Protein AF-A0A838RVJ0-F1 (afdb_monomer)

Nearest PDB structures (foldseek):
  3oky-assembly1_A-2  TM=6.082E-01  e=1.001E-02  Mus musculus
  5l5g-assembly2_B  TM=5.667E-01  e=6.929E-02  Mus musculus
  7pc6-assembly6_F  TM=4.154E-01  e=2.412E-02  Alvinella pompejana
  2r2c-assembly1_B  TM=4.403E-01  e=5.481E-02  Porphyromonas gingivalis W83
  7dan-assembly2_A  TM=3.345E-01  e=1.265E-02  Homo sapiens

Sequence (218 aa):
MEELRLNSNMLCGSLPASLADLSALTIIDLSYDQLTLTDDESLAVIEALQNQGATVNIDGQQPMINLTLQLKRCNPDAYENLNDAAIDDPLVPVADEAVLGAQPTVDHGLVADGVTPLLVEISSPSDSGNYEITFDALQGGSIVEGLLSHVNVLQNGSFQAGTTLTFPASGPAYVYISALKPEDVTFDSTEITVMMHVTNTSNSEVGCGVEFRIRLCR

Solvent-accessible surface area (backbone atoms only — not comparable to full-atom values): 11891 Å² total; per-residue (Å²): 106,50,70,49,81,60,48,68,44,84,50,59,52,65,51,59,68,73,64,44,70,51,82,59,36,44,36,39,32,48,22,33,15,41,58,43,67,82,47,74,58,20,42,52,29,52,51,47,35,44,75,69,63,23,46,77,42,59,56,69,51,48,73,59,44,73,40,53,64,42,39,28,49,77,55,78,93,37,38,73,67,84,47,92,89,50,76,72,48,59,49,42,70,46,62,51,64,70,59,58,69,70,36,54,75,56,84,59,65,38,46,26,65,25,25,52,44,34,38,36,42,33,44,59,51,96,68,88,65,49,30,36,58,46,65,58,84,60,40,40,38,52,50,67,91,41,71,70,78,35,26,26,26,54,52,98,76,35,72,40,82,40,47,68,44,62,63,53,99,71,57,58,34,46,36,34,37,51,32,38,42,54,90,44,49,49,64,78,55,84,41,28,46,39,45,37,36,43,26,34,71,86,78,69,32,52,19,54,58,43,73,35,33,38,31,70,73,128

Foldseek 3Di:
DAEAAPDQDQDEEADDLVLLVPLNYAEYHHANYQYDCPDPSNVVSVVSCVVSNHDYHHHHHDDAFAKDKFKFFADPVQFPPDDPVCQLAATDGALDPVNLVPTDTDQAAAAQSSHGKIKMWMWDTPDFAKKFKDKDDKDFWAFAVGQLQQKWWRDPSDTDRGGIDGADPDGTTMMMRIHHHPVRIDGNDFKIKMWMWMAGPPPRRIHHIGIHIYGYDD

Mean predicted aligned error: 8.38 Å

pLDDT: mean 89.02, std 8.08, range [59.38, 97.94]

Secondary structure (DSSP, 8-state):
--EEE--SS--EEPPPGGGGG-TT-SEEE-TTSEE--SSHHHHHHHHHHHHTT-EEE-TTPPPPB---EEEE---GGGBS---TT-TTSPP-B-S-HHHHHTSPB-SSEEEESSS--EEEEEPPPSS-SEEEEEEPPPBSEEETT-GGGGEEEEETTEEEESSEEE--SSS-EEEEEPPPPGGGEEESSS-EEEEEEEEETTT-PEEEEEEEEEEE--

Radius of gyration: 19.63 Å; Cα contacts (8 Å, |Δi|>4): 499; chains: 1; bounding box: 48×36×55 Å

Structure (mmCIF, N/CA/C/O backbone):
data_AF-A0A838RVJ0-F1
#
_entry.id   AF-A0A838RVJ0-F1
#
loop_
_atom_site.group_PDB
_atom_site.id
_atom_site.type_symbol
_atom_site.label_atom_id
_atom_site.label_alt_id
_atom_site.label_comp_id
_atom_site.label_asym_id
_atom_site.label_entity_id
_atom_site.label_seq_id
_atom_site.pdbx_PDB_ins_code
_atom_site.Cartn_x
_atom_site.Cartn_y
_atom_site.Cartn_z
_atom_site.occupancy
_atom_site.B_iso_or_equiv
_atom_site.auth_seq_id
_atom_site.auth_comp_id
_atom_site.auth_asym_id
_atom_site.auth_atom_id
_atom_site.pdbx_PDB_model_num
ATOM 1 N N . MET A 1 1 ? -24.409 -10.977 20.466 1.00 59.38 1 MET A N 1
ATOM 2 C CA . MET A 1 1 ? -23.076 -10.843 21.080 1.00 59.38 1 MET A CA 1
ATOM 3 C C . MET A 1 1 ? -23.140 -9.584 21.911 1.00 59.38 1 MET A C 1
ATOM 5 O O . MET A 1 1 ? -23.473 -8.560 21.338 1.00 59.38 1 MET A O 1
ATOM 9 N N . GLU A 1 2 ? -22.971 -9.688 23.226 1.00 86.62 2 GLU A N 1
ATOM 10 C CA . GLU A 1 2 ? -23.163 -8.547 24.140 1.00 86.62 2 GLU A CA 1
ATOM 11 C C . GLU A 1 2 ? -21.866 -7.745 24.318 1.00 86.62 2 GLU A C 1
ATOM 13 O O . GLU A 1 2 ? -21.906 -6.524 24.395 1.00 86.62 2 GLU A O 1
ATOM 18 N N . GLU A 1 3 ? -20.709 -8.410 24.269 1.00 92.12 3 GLU A N 1
ATOM 19 C CA . GLU A 1 3 ? -19.400 -7.766 24.395 1.00 92.12 3 GLU A CA 1
ATOM 20 C C . GLU A 1 3 ? -18.474 -8.155 23.234 1.00 92.12 3 GLU A C 1
ATOM 22 O O . GLU A 1 3 ? -18.383 -9.334 22.879 1.00 92.12 3 GLU A O 1
ATOM 27 N N . LEU A 1 4 ? -17.760 -7.173 22.677 1.00 92.62 4 LEU A N 1
ATOM 28 C CA . LEU A 1 4 ? -16.673 -7.359 21.715 1.00 92.62 4 LEU A CA 1
ATOM 29 C C . LEU A 1 4 ? -15.415 -6.678 22.248 1.00 92.62 4 LEU A C 1
ATOM 31 O O . LEU A 1 4 ? -15.384 -5.460 22.380 1.00 92.62 4 LEU A O 1
ATOM 35 N N . ARG A 1 5 ? -14.376 -7.454 22.551 1.00 93.31 5 ARG A N 1
ATOM 36 C CA . ARG A 1 5 ? -13.098 -6.923 23.039 1.00 93.31 5 ARG A CA 1
ATOM 37 C C . ARG A 1 5 ? -12.003 -7.265 22.047 1.00 93.31 5 ARG A C 1
ATOM 39 O O . ARG A 1 5 ? -11.662 -8.436 21.893 1.00 93.31 5 ARG A O 1
ATOM 46 N N . LEU A 1 6 ? -11.507 -6.241 21.371 1.00 91.31 6 LEU A N 1
ATOM 47 C CA . LEU A 1 6 ? -10.402 -6.298 20.420 1.00 91.31 6 LEU A CA 1
ATOM 48 C C . LEU A 1 6 ? -9.244 -5.392 20.849 1.00 91.31 6 LEU A C 1
ATOM 50 O O . LEU A 1 6 ? -8.317 -5.196 20.079 1.00 91.31 6 LEU A O 1
ATOM 54 N N . ASN A 1 7 ? -9.278 -4.888 22.079 1.00 92.50 7 ASN A N 1
ATOM 55 C CA . ASN A 1 7 ? -8.263 -4.003 22.613 1.00 92.50 7 ASN A CA 1
ATOM 56 C C . ASN A 1 7 ? -6.854 -4.619 22.608 1.00 92.50 7 ASN A C 1
ATOM 58 O O . ASN A 1 7 ? -6.686 -5.832 22.770 1.00 92.50 7 ASN A O 1
ATOM 62 N N . SER A 1 8 ? -5.844 -3.750 22.546 1.00 88.19 8 SER A N 1
ATOM 63 C CA . SER A 1 8 ? -4.419 -4.105 22.569 1.00 88.19 8 SER A CA 1
ATOM 64 C C . SER A 1 8 ? -3.985 -4.989 21.398 1.00 88.19 8 SER A C 1
ATOM 66 O O . SER A 1 8 ? -3.162 -5.892 21.573 1.00 88.19 8 SER A O 1
ATOM 68 N N . ASN A 1 9 ? -4.536 -4.734 20.215 1.00 80.56 9 ASN A N 1
ATOM 69 C CA . ASN A 1 9 ? -4.056 -5.300 18.966 1.00 80.56 9 ASN A CA 1
ATOM 70 C C . ASN A 1 9 ? -3.370 -4.208 18.127 1.00 80.56 9 ASN A C 1
ATOM 72 O O . ASN A 1 9 ? -3.045 -3.120 18.595 1.00 80.56 9 ASN A O 1
ATOM 76 N N . MET A 1 10 ? -3.054 -4.545 16.881 1.00 72.81 10 MET A N 1
ATOM 77 C CA . MET A 1 10 ? -2.522 -3.609 15.887 1.00 72.81 10 MET A CA 1
ATOM 78 C C . MET A 1 10 ? -3.595 -3.337 14.829 1.00 72.81 10 MET A C 1
ATOM 80 O O . MET A 1 10 ? -3.309 -3.329 13.634 1.00 72.81 10 MET A O 1
ATOM 84 N N . LEU A 1 11 ? -4.864 -3.228 15.252 1.00 80.19 11 LEU A N 1
ATOM 85 C CA . LEU A 1 11 ? -5.951 -2.937 14.322 1.00 80.19 11 LEU A CA 1
ATOM 86 C C . LEU A 1 11 ? -5.795 -1.509 13.807 1.00 80.19 11 LEU A C 1
ATOM 88 O O . LEU A 1 11 ? -5.665 -0.582 14.601 1.00 80.19 11 LEU A O 1
ATOM 92 N N . CYS A 1 12 ? -5.826 -1.337 12.490 1.00 78.38 12 CYS A N 1
ATOM 93 C CA . CYS A 1 12 ? -5.694 -0.042 11.838 1.00 78.38 12 CYS A CA 1
ATOM 94 C C . CYS A 1 12 ? -6.779 0.176 10.780 1.00 78.38 12 CYS A C 1
ATOM 96 O O . CYS A 1 12 ? -7.537 -0.736 10.443 1.00 78.38 12 CYS A O 1
ATOM 98 N N . GLY A 1 13 ? -6.854 1.406 10.274 1.00 74.94 13 GLY A N 1
ATOM 99 C CA . GLY A 1 13 ? -7.894 1.836 9.340 1.00 74.94 13 GLY A CA 1
ATOM 100 C C . GLY A 1 13 ? -9.183 2.275 10.037 1.00 74.94 13 GLY A C 1
ATOM 101 O O . GLY A 1 13 ? -9.213 2.473 11.254 1.00 74.94 13 GLY A O 1
ATOM 102 N N . SER A 1 14 ? -10.230 2.474 9.241 1.00 85.12 14 SER A N 1
ATOM 103 C CA . SER A 1 14 ? -11.526 2.992 9.688 1.00 85.12 14 SER A CA 1
ATOM 104 C C . SER A 1 14 ? -12.444 1.888 10.220 1.00 85.12 14 SER A C 1
ATOM 106 O O . SER A 1 14 ? -12.292 0.706 9.896 1.00 85.12 14 SER A O 1
ATOM 108 N N . LEU A 1 15 ? -13.428 2.259 11.040 1.00 90.06 15 LEU A N 1
ATOM 109 C CA . LEU A 1 15 ? -14.424 1.314 11.541 1.00 90.06 15 LEU A CA 1
ATOM 110 C C . LEU A 1 15 ? -15.421 0.949 10.431 1.00 90.06 15 LEU A C 1
ATOM 112 O O . LEU A 1 15 ? -16.052 1.836 9.857 1.00 90.06 15 LEU A O 1
ATOM 116 N N . PRO A 1 16 ? -15.647 -0.347 10.152 1.00 89.25 16 PRO A N 1
ATOM 117 C CA . PRO A 1 16 ? -16.567 -0.752 9.100 1.00 89.25 16 PRO A CA 1
ATOM 118 C C . PRO A 1 16 ? -18.017 -0.442 9.485 1.00 89.25 16 PRO A C 1
ATOM 120 O O . PRO A 1 16 ? -18.450 -0.740 10.600 1.00 89.25 16 PRO A O 1
ATOM 123 N N . ALA A 1 17 ? -18.809 0.054 8.528 1.00 89.62 17 ALA A N 1
ATOM 124 C CA . ALA A 1 17 ? -20.220 0.396 8.739 1.00 89.62 17 ALA A CA 1
ATOM 125 C C . ALA A 1 17 ? -21.056 -0.762 9.321 1.00 89.62 17 ALA A C 1
ATOM 127 O O . ALA A 1 17 ? -21.945 -0.539 10.137 1.00 89.62 17 ALA A O 1
ATOM 128 N N . SER A 1 18 ? -20.724 -2.011 8.975 1.00 89.88 18 SER A N 1
ATOM 129 C CA . SER A 1 18 ? -21.392 -3.210 9.499 1.00 89.88 18 SER A CA 1
ATOM 130 C C . SER A 1 18 ? -21.264 -3.383 11.015 1.00 89.88 18 SER A C 1
ATOM 132 O O . SER A 1 18 ? -22.033 -4.126 11.620 1.00 89.88 18 SER A O 1
ATOM 134 N N . LEU A 1 19 ? -20.289 -2.729 11.652 1.00 90.38 19 LEU A N 1
ATOM 135 C CA . LEU A 1 19 ? -20.150 -2.745 13.106 1.00 90.38 19 LEU A CA 1
ATOM 136 C C . LEU A 1 19 ? -21.338 -2.043 13.782 1.00 90.38 19 LEU A C 1
ATOM 138 O O . LEU A 1 19 ? -21.764 -2.470 14.853 1.00 90.38 19 LEU A O 1
ATOM 142 N N . ALA A 1 20 ? -21.924 -1.036 13.123 1.00 89.44 20 ALA A N 1
ATOM 143 C CA . ALA A 1 20 ? -23.114 -0.332 13.596 1.00 89.44 20 ALA A CA 1
ATOM 144 C C . ALA A 1 20 ? -24.398 -1.185 13.538 1.00 89.44 20 ALA A C 1
ATOM 146 O O . ALA A 1 20 ? -25.367 -0.867 14.230 1.00 89.44 20 ALA A O 1
ATOM 147 N N . ASP A 1 21 ? -24.412 -2.283 12.771 1.00 90.94 21 ASP A N 1
ATOM 148 C CA . ASP A 1 21 ? -25.567 -3.190 12.658 1.00 90.94 21 ASP A CA 1
ATOM 149 C C . ASP A 1 21 ? -25.709 -4.136 13.870 1.00 90.94 21 ASP A C 1
ATOM 151 O O . ASP A 1 21 ? -26.713 -4.844 14.022 1.00 90.94 21 ASP A O 1
ATOM 155 N N . LEU A 1 22 ? -24.717 -4.163 14.768 1.00 89.12 22 LEU A N 1
ATOM 156 C CA . LEU A 1 22 ? -24.687 -5.042 15.937 1.00 89.12 22 LEU A CA 1
ATOM 157 C C . LEU A 1 22 ? -25.551 -4.508 17.095 1.00 89.12 22 LEU A C 1
ATOM 159 O O . LEU A 1 22 ? -25.067 -4.239 18.185 1.00 89.12 22 LEU A O 1
ATOM 163 N N . SER A 1 23 ? -26.868 -4.466 16.898 1.00 85.81 23 SER A N 1
ATOM 164 C CA . SER A 1 23 ? -27.861 -3.965 17.876 1.00 85.81 23 SER A CA 1
ATOM 165 C C . SER A 1 23 ? -27.897 -4.643 19.254 1.00 85.81 23 SER A C 1
ATOM 167 O O . SER A 1 23 ? -28.523 -4.129 20.178 1.00 85.81 23 SER A O 1
ATOM 169 N N . ALA A 1 24 ? -27.261 -5.806 19.407 1.00 90.19 24 ALA A N 1
ATOM 170 C CA . ALA A 1 24 ? -27.176 -6.513 20.685 1.00 90.19 24 ALA A CA 1
ATOM 171 C C . ALA A 1 24 ? -25.925 -6.146 21.504 1.00 90.19 24 ALA A C 1
ATOM 173 O O . ALA A 1 24 ? -25.754 -6.682 22.599 1.00 90.19 24 ALA A O 1
ATOM 174 N N . LEU A 1 25 ? -25.035 -5.306 20.965 1.00 91.56 25 LEU A N 1
ATOM 175 C CA . LEU A 1 25 ? -23.778 -4.959 21.612 1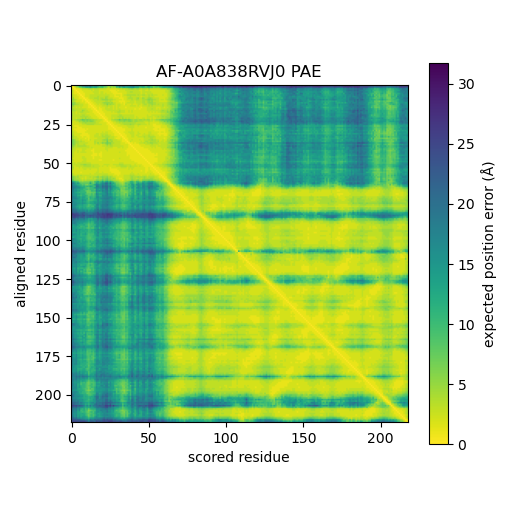.00 91.56 25 LEU A CA 1
ATOM 176 C C . LEU A 1 25 ? -24.008 -3.941 22.731 1.00 91.56 25 LEU A C 1
ATOM 178 O O . LEU A 1 25 ? -24.644 -2.911 22.533 1.00 91.56 25 LEU A O 1
ATOM 182 N N . THR A 1 26 ? -23.452 -4.218 23.904 1.00 93.75 26 THR A N 1
ATOM 183 C CA . THR A 1 26 ? -23.491 -3.320 25.063 1.00 93.75 26 THR A CA 1
ATOM 184 C C . THR A 1 26 ? -22.110 -2.767 25.390 1.00 93.75 26 THR A C 1
ATOM 186 O O . THR A 1 26 ? -22.006 -1.660 25.918 1.00 93.75 26 THR A O 1
ATOM 189 N N . ILE A 1 27 ? -21.046 -3.500 25.047 1.00 94.50 27 ILE A N 1
ATOM 190 C CA . ILE A 1 27 ? -19.657 -3.075 25.232 1.00 94.50 27 ILE A CA 1
ATOM 191 C C . ILE A 1 27 ? -18.852 -3.409 23.981 1.00 94.50 27 ILE A C 1
ATOM 193 O O . ILE A 1 27 ? -18.824 -4.558 23.533 1.00 94.50 27 ILE A O 1
ATOM 197 N N . ILE A 1 28 ? -18.141 -2.409 23.471 1.00 95.00 28 ILE A N 1
ATOM 198 C CA . ILE A 1 28 ? -17.056 -2.597 22.520 1.00 95.00 28 ILE A CA 1
ATOM 199 C C . ILE A 1 28 ? -15.777 -1.983 23.077 1.00 95.00 28 ILE A C 1
ATOM 201 O O . ILE A 1 28 ? -15.759 -0.823 23.487 1.00 95.00 28 ILE A O 1
ATOM 205 N N . ASP A 1 29 ? -14.715 -2.778 23.105 1.00 95.12 29 ASP A N 1
ATOM 206 C CA . ASP A 1 29 ? -13.394 -2.330 23.522 1.00 95.12 29 ASP A CA 1
ATOM 207 C C . ASP A 1 29 ? -12.405 -2.450 22.368 1.00 95.12 29 ASP A C 1
ATOM 209 O O . ASP A 1 29 ? -12.071 -3.560 21.954 1.00 95.12 29 ASP A O 1
ATOM 213 N N . LEU A 1 30 ? -11.986 -1.295 21.855 1.00 94.00 30 LEU A N 1
ATOM 214 C CA . LEU A 1 30 ? -11.003 -1.091 20.788 1.00 94.00 30 LEU A CA 1
ATOM 215 C C . LEU A 1 30 ? -9.826 -0.248 21.307 1.00 94.00 30 LEU A C 1
ATOM 217 O O . LEU A 1 30 ? -9.167 0.466 20.552 1.00 94.00 30 LEU A O 1
ATOM 221 N N . SER A 1 31 ? -9.632 -0.208 22.630 1.00 93.12 31 SER A N 1
ATOM 222 C CA . SER A 1 31 ? -8.559 0.572 23.243 1.00 93.12 31 SER A CA 1
ATOM 223 C C . SER A 1 31 ? -7.186 0.001 22.886 1.00 93.12 31 SER A C 1
ATOM 225 O O . SER A 1 31 ? -7.033 -1.202 22.693 1.00 93.12 31 SER A O 1
ATOM 227 N N . TYR A 1 32 ? -6.155 0.844 22.852 1.00 88.44 32 TYR A N 1
ATOM 228 C CA . TYR A 1 32 ? -4.786 0.418 22.527 1.00 88.44 32 TYR A CA 1
ATOM 229 C C . TYR A 1 32 ? -4.622 -0.247 21.149 1.00 88.44 32 TYR A C 1
ATOM 231 O O . TYR A 1 32 ? -3.794 -1.143 21.009 1.00 88.44 32 TYR A O 1
ATOM 239 N N . ASP A 1 33 ? -5.388 0.205 20.158 1.00 86.50 33 ASP A N 1
ATOM 240 C CA . ASP A 1 33 ? -5.214 -0.129 18.740 1.00 86.50 33 ASP A CA 1
ATOM 241 C C . ASP A 1 33 ? -4.579 1.057 17.974 1.00 86.50 33 ASP A C 1
ATOM 243 O O . ASP A 1 33 ? -4.022 1.976 18.580 1.00 86.50 33 ASP A O 1
ATOM 247 N N . GLN A 1 34 ? -4.612 1.026 16.642 1.00 81.88 34 GLN A N 1
ATOM 248 C CA . GLN A 1 34 ? -4.087 2.035 15.710 1.00 81.88 34 GLN A CA 1
ATOM 249 C C . GLN A 1 34 ? -5.195 2.491 14.741 1.00 81.88 34 GLN A C 1
ATOM 251 O O . GLN A 1 34 ? -4.971 2.659 13.541 1.00 81.88 34 GLN A O 1
ATOM 256 N N . LEU A 1 35 ? -6.431 2.610 15.233 1.00 84.56 35 LEU A N 1
ATOM 257 C CA . LEU A 1 35 ? -7.594 2.893 14.395 1.00 84.56 35 LEU A CA 1
ATOM 258 C C . LEU A 1 35 ? -7.626 4.362 13.965 1.00 84.56 35 LEU A C 1
ATOM 260 O O . LEU A 1 35 ? -7.371 5.278 14.750 1.00 84.56 35 LEU A O 1
ATOM 264 N N . THR A 1 36 ? -8.024 4.599 12.717 1.00 81.69 36 THR A N 1
ATOM 265 C CA . THR A 1 36 ? -8.345 5.942 12.230 1.00 81.69 36 THR A CA 1
ATOM 266 C C . THR A 1 36 ? -9.727 6.301 12.753 1.00 81.69 36 THR A C 1
ATOM 268 O O . THR A 1 36 ? -10.7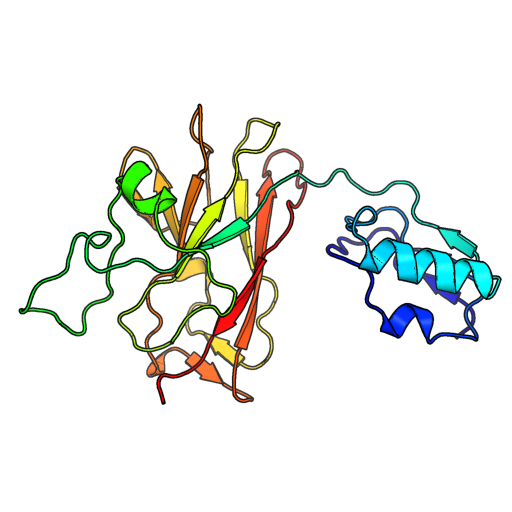26 5.802 12.264 1.00 81.69 36 THR A O 1
ATOM 271 N N . LEU A 1 37 ? -9.800 7.120 13.803 1.00 84.00 37 LEU A N 1
ATOM 272 C CA . LEU A 1 37 ? -11.073 7.501 14.441 1.00 84.00 37 LEU A CA 1
ATOM 273 C C . LEU A 1 37 ? -11.488 8.945 14.134 1.00 84.00 37 LEU A C 1
ATOM 275 O O . LEU A 1 37 ? -12.397 9.485 14.762 1.00 84.00 37 LEU A O 1
ATOM 279 N N . THR A 1 38 ? -10.793 9.589 13.196 1.00 81.12 38 THR A N 1
ATOM 280 C CA . THR A 1 38 ? -11.032 10.980 12.788 1.00 81.12 38 THR A CA 1
ATOM 281 C C . THR A 1 38 ? -11.712 11.106 11.430 1.00 81.12 38 THR A C 1
ATOM 283 O O . THR A 1 38 ? -12.059 12.219 11.046 1.00 81.12 38 THR A O 1
ATOM 286 N N . ASP A 1 39 ? -11.849 10.009 10.682 1.00 81.19 39 ASP A N 1
ATOM 287 C CA . ASP A 1 39 ? -12.578 9.993 9.415 1.00 81.19 39 ASP A CA 1
ATOM 288 C C . ASP A 1 39 ? -14.102 9.930 9.631 1.00 81.19 39 ASP A C 1
ATOM 290 O O . ASP A 1 39 ? -14.584 9.499 10.684 1.00 81.19 39 ASP A O 1
ATOM 294 N N . ASP A 1 40 ? -14.862 10.364 8.622 1.00 87.12 40 ASP A N 1
ATOM 295 C CA . ASP A 1 40 ? -16.325 10.463 8.694 1.00 87.12 40 ASP A CA 1
ATOM 296 C C . ASP A 1 40 ? -17.013 9.095 8.886 1.00 87.12 40 ASP A C 1
ATOM 298 O O . ASP A 1 40 ? -18.065 9.027 9.529 1.00 87.12 40 ASP A O 1
ATOM 302 N N . GLU A 1 41 ? -16.440 8.002 8.364 1.00 87.50 41 GLU A N 1
ATOM 303 C CA . GLU A 1 41 ? -17.026 6.658 8.464 1.00 87.50 41 GLU A CA 1
ATOM 304 C C . GLU A 1 41 ? -16.944 6.142 9.904 1.00 87.50 41 GLU A C 1
ATOM 306 O O . GLU A 1 41 ? -17.953 5.732 10.488 1.00 87.50 41 GLU A O 1
ATOM 311 N N . SER A 1 42 ? -15.764 6.241 10.515 1.00 91.56 42 SER A N 1
ATOM 312 C CA . SER A 1 42 ? -15.528 5.826 11.897 1.00 91.56 42 SER A CA 1
ATOM 313 C C . SER A 1 42 ? -16.354 6.632 12.894 1.00 91.56 42 SER A C 1
ATOM 315 O O . SER A 1 42 ? -16.928 6.064 13.828 1.00 91.56 42 SER A O 1
ATOM 317 N N . LEU A 1 43 ? -16.465 7.947 12.679 1.00 93.88 43 LEU A N 1
ATOM 318 C CA . LEU A 1 43 ? -17.291 8.819 13.513 1.00 93.88 43 LEU A CA 1
ATOM 319 C C . LEU A 1 43 ? -18.771 8.417 13.458 1.00 93.88 43 LEU A C 1
ATOM 321 O O . LEU A 1 43 ? -19.410 8.312 14.508 1.00 93.88 43 LEU A O 1
ATOM 325 N N . ALA A 1 44 ? -19.296 8.119 12.265 1.00 95.06 44 ALA A N 1
ATOM 326 C CA . ALA A 1 44 ? -20.678 7.676 12.095 1.00 95.06 44 ALA A CA 1
ATOM 327 C C . ALA A 1 44 ? -20.957 6.338 12.805 1.00 95.06 44 ALA A C 1
ATOM 329 O O . ALA A 1 44 ? -22.012 6.168 13.422 1.00 95.06 44 ALA A O 1
ATOM 330 N N . VAL A 1 45 ? -20.012 5.392 12.762 1.00 95.94 45 VAL A N 1
ATOM 331 C CA . VAL A 1 45 ? -20.141 4.096 13.449 1.00 95.94 45 VAL A CA 1
ATOM 332 C C . VAL A 1 45 ? -20.141 4.261 14.969 1.00 95.94 45 VAL A C 1
ATOM 334 O O . VAL A 1 45 ? -20.991 3.676 15.646 1.00 95.94 45 VAL A O 1
ATOM 337 N N . ILE A 1 46 ? -19.228 5.070 15.518 1.00 94.69 46 ILE A N 1
ATOM 338 C CA . ILE A 1 46 ? -19.164 5.340 16.964 1.00 94.69 46 ILE A CA 1
ATOM 339 C C . ILE A 1 46 ? -20.467 5.982 17.440 1.00 94.69 46 ILE A C 1
ATOM 341 O O . ILE A 1 46 ? -21.044 5.531 18.432 1.00 94.69 46 ILE A O 1
ATOM 345 N N . GLU A 1 47 ? -20.955 6.994 16.720 1.00 95.31 47 GLU A N 1
ATOM 346 C CA . GLU A 1 47 ? -22.210 7.672 17.048 1.00 95.31 47 GLU A CA 1
ATOM 347 C C . GLU A 1 47 ? -23.397 6.696 17.015 1.00 95.31 47 GLU A C 1
ATOM 349 O O . GLU A 1 47 ? -24.219 6.676 17.934 1.00 95.31 47 GLU A O 1
ATOM 354 N N . ALA A 1 48 ? -23.476 5.836 15.996 1.00 95.44 48 ALA A N 1
ATOM 355 C CA . ALA A 1 48 ? -24.533 4.835 15.884 1.00 95.44 48 ALA A CA 1
ATOM 356 C C . ALA A 1 48 ? -24.529 3.841 17.059 1.00 95.44 48 ALA A C 1
ATOM 358 O O . ALA A 1 48 ? -25.592 3.557 17.613 1.00 95.44 48 ALA A O 1
ATOM 359 N N . LEU A 1 49 ? -23.358 3.346 17.469 1.00 94.12 49 LEU A N 1
ATOM 360 C CA . LEU A 1 49 ? -23.216 2.423 18.602 1.00 94.12 49 LEU A CA 1
ATOM 361 C C . LEU A 1 49 ? -23.579 3.090 19.935 1.00 94.12 49 LEU A C 1
ATOM 363 O O . LEU A 1 49 ? -24.316 2.519 20.741 1.00 94.12 49 LEU A O 1
ATOM 367 N N . GLN A 1 50 ? -23.124 4.325 20.151 1.00 94.38 50 GLN A N 1
ATOM 368 C CA . GLN A 1 50 ? -23.461 5.100 21.347 1.00 94.38 50 GLN A CA 1
ATOM 369 C C . GLN A 1 50 ? -24.967 5.388 21.432 1.00 94.38 50 GLN A C 1
ATOM 371 O O . GLN A 1 50 ? -25.564 5.238 22.499 1.00 94.38 50 GLN A O 1
ATOM 376 N N . ASN A 1 51 ? -25.610 5.717 20.306 1.00 94.00 51 ASN A N 1
ATOM 377 C CA . ASN A 1 51 ? -27.061 5.924 20.228 1.00 94.00 51 ASN A CA 1
ATOM 378 C C . ASN A 1 51 ? -27.869 4.653 20.542 1.00 94.00 51 ASN A C 1
ATOM 380 O O . ASN A 1 51 ? -29.002 4.744 21.015 1.00 94.00 51 ASN A O 1
ATOM 384 N N . GLN A 1 52 ? -27.292 3.470 20.316 1.00 92.62 52 GLN A N 1
ATOM 385 C CA . GLN A 1 52 ? -27.881 2.179 20.687 1.00 92.62 52 GLN A CA 1
ATOM 386 C C . GLN A 1 52 ? -27.652 1.814 22.166 1.00 92.62 52 GLN A C 1
ATOM 388 O O . GLN A 1 52 ? -28.206 0.828 22.649 1.00 92.62 52 GLN A O 1
ATOM 393 N N . GLY A 1 53 ? -26.887 2.621 22.910 1.00 92.31 53 GLY A N 1
ATOM 394 C CA . GLY A 1 53 ? -26.579 2.400 24.324 1.00 92.31 53 GLY A CA 1
ATOM 395 C C . GLY A 1 53 ? -25.328 1.556 24.574 1.00 92.31 53 GLY A C 1
ATOM 396 O O . GLY A 1 53 ? -25.102 1.147 25.714 1.00 92.31 53 GLY A O 1
ATOM 397 N N . ALA A 1 54 ? -24.514 1.300 23.545 1.00 93.94 54 ALA A N 1
ATOM 398 C CA . ALA A 1 54 ? -23.238 0.621 23.708 1.00 93.94 54 ALA A CA 1
ATOM 399 C C . ALA A 1 54 ? -22.187 1.560 24.320 1.00 93.94 54 ALA A C 1
ATOM 401 O O . ALA A 1 54 ? -22.086 2.738 23.974 1.00 93.94 54 ALA A O 1
ATOM 402 N N . THR A 1 55 ? -21.361 1.020 25.213 1.00 95.19 55 THR A N 1
ATOM 403 C CA . THR A 1 55 ? -20.146 1.690 25.688 1.00 95.19 55 THR A CA 1
ATOM 404 C C . THR A 1 55 ? -19.015 1.405 24.706 1.00 95.19 55 THR A C 1
ATOM 406 O O . THR A 1 55 ? -18.696 0.240 24.472 1.00 95.19 55 THR A O 1
ATOM 409 N N . VAL A 1 56 ? -18.423 2.459 24.137 1.00 94.81 56 VAL A N 1
ATOM 410 C CA . VAL A 1 56 ? -17.331 2.377 23.157 1.00 94.81 56 VAL A CA 1
ATOM 411 C C . VAL A 1 56 ? -16.029 2.838 23.814 1.00 94.81 56 VAL A C 1
ATOM 413 O O . VAL A 1 56 ? -15.858 4.031 24.060 1.00 94.81 56 VAL A O 1
ATOM 416 N N . ASN A 1 57 ? -15.116 1.906 24.097 1.00 95.00 57 ASN A N 1
ATOM 417 C CA . ASN A 1 57 ? -13.784 2.221 24.615 1.00 95.00 57 ASN A CA 1
ATOM 418 C C . ASN A 1 57 ? -12.794 2.325 23.452 1.00 95.00 57 ASN A C 1
ATOM 420 O O . ASN A 1 57 ? -12.544 1.343 22.757 1.00 95.00 57 ASN A O 1
ATOM 424 N N . ILE A 1 58 ? -12.217 3.510 23.269 1.00 93.12 58 ILE A N 1
ATOM 425 C CA . ILE A 1 58 ? -11.210 3.812 22.236 1.00 93.12 58 ILE A CA 1
ATOM 426 C C . ILE A 1 58 ? -9.955 4.452 22.837 1.00 93.12 58 ILE A C 1
ATOM 428 O O . ILE A 1 58 ? -9.112 4.973 22.116 1.00 93.12 58 ILE A O 1
ATOM 432 N N . ASP A 1 59 ? -9.812 4.432 24.159 1.00 91.38 59 ASP A N 1
ATOM 433 C CA . ASP A 1 59 ? -8.693 5.079 24.838 1.00 91.38 59 ASP A CA 1
ATOM 434 C C . ASP A 1 59 ? -7.350 4.428 24.492 1.00 91.38 59 ASP A C 1
ATOM 436 O O . ASP A 1 59 ? -7.264 3.265 24.102 1.00 91.38 59 ASP A O 1
ATOM 440 N N . GLY A 1 60 ? -6.267 5.185 24.656 1.00 85.69 60 GLY A N 1
ATOM 441 C CA . GLY A 1 60 ? -4.920 4.642 24.507 1.00 85.69 60 GLY A CA 1
ATOM 442 C C . GLY A 1 60 ? -4.548 4.237 23.082 1.00 85.69 60 GLY A C 1
ATOM 443 O O . GLY A 1 60 ? -3.588 3.480 22.950 1.00 85.69 60 GLY A O 1
ATOM 444 N N . GLN A 1 61 ? -5.261 4.727 22.050 1.00 84.75 61 GLN A N 1
ATOM 445 C CA . GLN A 1 61 ? -4.837 4.546 20.656 1.00 84.75 61 GLN A CA 1
ATOM 446 C C . GLN A 1 61 ? -3.360 4.904 20.525 1.00 84.75 61 GLN A C 1
ATOM 448 O O . GLN A 1 61 ? -2.906 5.947 21.016 1.00 84.75 61 GLN A O 1
ATOM 453 N N . GLN A 1 62 ? -2.613 4.014 19.890 1.00 74.62 62 GLN A N 1
ATOM 454 C CA . GLN A 1 62 ? -1.219 4.260 19.591 1.00 74.62 62 GLN A CA 1
ATOM 455 C C . GLN A 1 62 ? -1.127 5.375 18.543 1.00 74.62 62 GLN A C 1
ATOM 457 O O . GLN A 1 62 ? -2.006 5.480 17.681 1.00 74.62 62 GLN A O 1
ATOM 462 N N . PRO A 1 63 ? -0.096 6.233 18.612 1.00 65.12 63 PRO A N 1
ATOM 463 C CA . PRO A 1 63 ? 0.092 7.273 17.618 1.00 65.12 63 PRO A CA 1
ATOM 464 C C . PRO A 1 63 ? 0.230 6.622 16.244 1.00 65.12 63 PRO A C 1
ATOM 466 O O . PRO A 1 63 ? 1.085 5.765 16.031 1.00 65.12 63 PRO A O 1
ATOM 469 N N . MET A 1 64 ? -0.634 7.020 15.320 1.00 66.75 64 MET A N 1
ATOM 470 C CA . MET A 1 64 ? -0.421 6.738 13.914 1.00 66.75 64 MET A CA 1
ATOM 471 C C . MET A 1 64 ? 0.494 7.801 13.333 1.00 66.75 64 MET A C 1
ATOM 473 O O . MET A 1 64 ? 0.386 8.992 13.643 1.00 66.75 64 MET A O 1
ATOM 477 N N . ILE A 1 65 ? 1.343 7.373 12.413 1.00 70.25 65 ILE A N 1
ATOM 478 C CA . ILE A 1 65 ? 2.109 8.306 11.604 1.00 70.25 65 ILE A CA 1
ATOM 479 C C . ILE A 1 65 ? 1.160 8.869 10.553 1.00 70.25 65 ILE A C 1
ATOM 481 O O . ILE A 1 65 ? 0.608 8.122 9.743 1.00 70.25 65 ILE A O 1
ATOM 485 N N . ASN A 1 66 ? 0.974 10.190 10.557 1.00 69.88 66 ASN A N 1
ATOM 486 C CA . ASN A 1 66 ? 0.204 10.879 9.525 1.00 69.88 66 ASN A CA 1
ATOM 487 C C . ASN A 1 66 ? 0.962 10.810 8.194 1.00 69.88 66 ASN A C 1
ATOM 489 O O . ASN A 1 66 ? 1.776 11.677 7.874 1.00 69.88 66 ASN A O 1
ATOM 493 N N . LEU A 1 67 ? 0.688 9.754 7.436 1.00 78.00 67 LEU A N 1
ATOM 494 C CA . LEU A 1 67 ? 1.159 9.538 6.078 1.00 78.00 67 LEU A CA 1
ATOM 495 C C . LEU A 1 67 ? -0.050 9.489 5.152 1.00 78.00 67 LEU A C 1
ATOM 497 O O . LEU A 1 67 ? -1.066 8.875 5.456 1.00 78.00 67 LEU A O 1
ATOM 501 N N . THR A 1 68 ? 0.066 10.133 4.001 1.00 83.94 68 THR A N 1
ATOM 502 C CA . THR A 1 68 ? -0.839 9.947 2.874 1.00 83.94 68 THR A CA 1
ATOM 503 C C . THR A 1 68 ? -0.091 9.165 1.811 1.00 83.94 68 THR A C 1
ATOM 505 O O . THR A 1 68 ? 0.968 9.599 1.353 1.00 83.94 68 THR A O 1
ATOM 508 N N . LEU A 1 69 ? -0.644 8.017 1.431 1.00 89.94 69 LEU A N 1
ATOM 509 C CA . LEU A 1 69 ? -0.136 7.187 0.348 1.00 89.94 69 LEU A CA 1
ATOM 510 C C . LEU A 1 69 ? -1.045 7.380 -0.863 1.00 89.94 69 LEU A C 1
ATOM 512 O O . LEU A 1 69 ? -2.258 7.195 -0.778 1.00 89.94 69 LEU A O 1
ATOM 516 N N . GLN A 1 70 ? -0.462 7.764 -1.992 1.00 92.25 70 GLN A N 1
ATOM 517 C CA . GLN A 1 70 ? -1.178 7.952 -3.245 1.00 92.25 70 GLN A CA 1
ATOM 518 C C . GLN A 1 70 ? -0.634 7.005 -4.299 1.00 92.25 70 GLN A C 1
ATOM 520 O O . GLN A 1 70 ? 0.540 7.066 -4.663 1.00 92.25 70 GLN A O 1
ATOM 525 N N . LEU A 1 71 ? -1.511 6.161 -4.832 1.00 95.00 71 LEU A N 1
ATOM 526 C CA . LEU A 1 71 ? -1.184 5.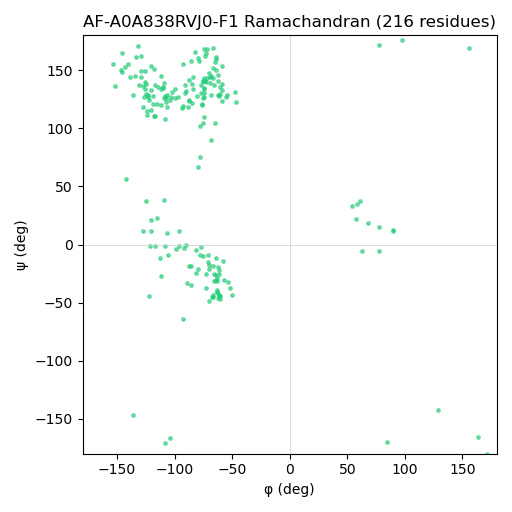339 -5.986 1.00 95.00 71 LEU A CA 1
ATOM 527 C C . LEU A 1 71 ? -1.182 6.218 -7.230 1.00 95.00 71 LEU A C 1
ATOM 529 O O . LEU A 1 71 ? -2.105 7.003 -7.446 1.00 95.00 71 LEU A O 1
ATOM 533 N N . LYS A 1 72 ? -0.173 6.064 -8.076 1.00 95.25 72 LYS A N 1
ATOM 534 C CA . LYS A 1 72 ? -0.026 6.811 -9.320 1.00 95.25 72 LYS A CA 1
ATOM 535 C C . LYS A 1 72 ? 0.217 5.871 -10.485 1.00 95.25 72 LYS A C 1
ATOM 537 O O . LYS A 1 72 ? 0.830 4.810 -10.348 1.00 95.25 72 LYS A O 1
ATOM 542 N N . ARG A 1 73 ? -0.243 6.293 -11.660 1.00 92.12 73 ARG A N 1
ATOM 543 C CA . ARG A 1 73 ? 0.091 5.649 -12.932 1.00 92.12 73 ARG A CA 1
ATOM 544 C C . ARG A 1 73 ? 1.009 6.539 -13.742 1.00 92.12 73 ARG A C 1
ATOM 546 O O . ARG A 1 73 ? 0.673 7.688 -14.007 1.00 92.12 73 ARG A O 1
ATOM 553 N N . CYS A 1 74 ? 2.141 5.984 -14.148 1.00 93.12 74 CYS A N 1
ATOM 554 C CA . CYS A 1 74 ? 3.105 6.685 -14.976 1.00 93.12 74 CYS A CA 1
ATOM 555 C C . CYS A 1 74 ? 2.605 6.793 -16.423 1.00 93.12 74 CYS A C 1
ATOM 557 O O . CYS A 1 74 ? 2.196 5.811 -17.041 1.00 93.12 74 CYS A O 1
ATOM 559 N N . ASN A 1 75 ? 2.666 8.003 -16.965 1.00 93.81 75 ASN A N 1
ATOM 560 C CA . ASN A 1 75 ? 2.604 8.255 -18.397 1.00 93.81 75 ASN A CA 1
ATOM 561 C C . ASN A 1 75 ? 3.922 7.816 -19.060 1.00 93.81 75 ASN A C 1
ATOM 563 O O . ASN A 1 75 ? 4.928 7.670 -18.363 1.00 93.81 75 ASN A O 1
ATOM 567 N N . PRO A 1 76 ? 3.961 7.668 -20.398 1.00 92.00 76 PRO A N 1
ATOM 568 C CA . PRO A 1 76 ? 5.170 7.251 -21.106 1.00 92.00 76 PRO A CA 1
ATOM 569 C C . PRO A 1 76 ? 6.429 8.051 -20.727 1.00 92.00 76 PRO A C 1
ATOM 571 O O . PRO A 1 76 ? 7.466 7.472 -20.433 1.00 92.00 76 PRO A O 1
ATOM 574 N N . ASP A 1 77 ? 6.325 9.373 -20.609 1.00 91.69 77 ASP A N 1
ATOM 575 C CA . ASP A 1 77 ? 7.471 10.243 -20.297 1.00 91.69 77 ASP A CA 1
ATOM 576 C C . ASP A 1 77 ? 8.090 10.001 -18.903 1.00 91.69 77 ASP A C 1
ATOM 578 O O . ASP A 1 77 ? 9.166 10.515 -18.605 1.00 91.69 77 ASP A O 1
ATOM 582 N N . ALA A 1 78 ? 7.417 9.236 -18.039 1.00 94.81 78 ALA A N 1
ATOM 583 C CA . ALA A 1 78 ? 7.867 8.910 -16.691 1.00 94.81 78 ALA A CA 1
ATOM 584 C C . ALA A 1 78 ? 8.587 7.555 -16.591 1.00 94.81 78 ALA A C 1
ATOM 586 O O . ALA A 1 78 ? 8.830 7.093 -15.477 1.00 94.81 78 ALA A O 1
ATOM 587 N N . TYR A 1 79 ? 8.948 6.929 -17.714 1.00 94.94 79 TYR A N 1
ATOM 588 C CA . TYR A 1 79 ? 9.708 5.678 -17.753 1.00 94.94 79 TYR A CA 1
ATOM 589 C C . TYR A 1 79 ? 11.099 5.871 -18.369 1.00 94.94 79 TYR A C 1
ATOM 591 O O . TYR A 1 79 ? 11.244 6.515 -19.407 1.00 94.94 79 TYR A O 1
ATOM 599 N N . GLU A 1 80 ? 12.130 5.287 -17.755 1.00 92.69 80 GLU A N 1
ATOM 600 C CA . GLU A 1 80 ? 13.518 5.422 -18.227 1.00 92.69 80 GLU A CA 1
ATOM 601 C C . GLU A 1 80 ? 13.871 4.467 -19.376 1.00 92.69 80 GLU A C 1
ATOM 603 O O . GLU A 1 80 ? 14.777 4.744 -20.162 1.00 92.69 80 GLU A O 1
ATOM 608 N N . ASN A 1 81 ? 13.157 3.345 -19.485 1.00 91.06 81 ASN A N 1
ATOM 609 C CA . ASN A 1 81 ? 13.500 2.232 -20.366 1.00 91.06 81 ASN A CA 1
ATOM 610 C C . ASN A 1 81 ? 12.480 1.983 -21.486 1.00 91.06 81 ASN A C 1
ATOM 612 O O . ASN A 1 81 ? 12.473 0.895 -22.060 1.00 91.06 81 ASN A O 1
ATOM 616 N N . LEU A 1 82 ? 11.673 2.982 -21.864 1.00 85.69 82 LEU A N 1
ATOM 617 C CA . LEU A 1 82 ? 10.825 2.878 -23.055 1.00 85.69 82 LEU A CA 1
ATOM 618 C C . LEU A 1 82 ? 11.678 2.781 -24.316 1.00 85.69 82 LEU A C 1
ATOM 620 O O . LEU A 1 82 ? 12.244 3.764 -24.794 1.00 85.69 82 LEU A O 1
ATOM 624 N N . ASN A 1 83 ? 11.766 1.575 -24.862 1.00 80.44 83 ASN A N 1
ATOM 625 C CA . ASN A 1 83 ? 12.456 1.318 -26.110 1.00 80.44 83 ASN A CA 1
ATOM 626 C C . ASN A 1 83 ? 11.745 0.213 -26.901 1.00 80.44 83 ASN A C 1
ATOM 628 O O . ASN A 1 83 ? 11.181 -0.714 -26.327 1.00 80.44 83 ASN A O 1
ATOM 632 N N . ASP A 1 84 ? 11.809 0.293 -28.231 1.00 75.38 84 ASP A N 1
ATOM 633 C CA . ASP A 1 84 ? 11.125 -0.652 -29.129 1.00 75.38 84 ASP A CA 1
ATOM 634 C C . ASP A 1 84 ? 11.755 -2.059 -29.146 1.00 75.38 84 ASP A C 1
ATOM 636 O O . ASP A 1 84 ? 11.209 -2.975 -29.760 1.00 75.38 84 ASP A O 1
ATOM 640 N N . ALA A 1 85 ? 12.924 -2.251 -28.526 1.00 74.69 85 ALA A N 1
ATOM 641 C CA . ALA A 1 85 ? 13.644 -3.522 -28.563 1.00 74.69 85 ALA A CA 1
ATOM 642 C C . ALA A 1 85 ? 13.176 -4.511 -27.484 1.00 74.69 85 ALA A C 1
ATOM 644 O O . ALA A 1 85 ? 13.438 -5.706 -27.618 1.00 74.69 85 ALA A O 1
ATOM 645 N N . ALA A 1 86 ? 12.494 -4.024 -26.445 1.00 79.75 86 ALA A N 1
ATOM 646 C CA . ALA A 1 86 ? 12.127 -4.802 -25.271 1.00 79.75 86 ALA A CA 1
ATOM 647 C C . ALA A 1 86 ? 10.725 -4.429 -24.761 1.00 79.75 86 ALA A C 1
ATOM 649 O O . ALA A 1 86 ? 10.538 -4.012 -23.625 1.00 79.75 86 ALA A O 1
ATOM 650 N N . ILE A 1 87 ? 9.729 -4.547 -25.644 1.00 82.56 87 ILE A N 1
ATOM 651 C CA . ILE A 1 87 ? 8.337 -4.153 -25.364 1.00 82.56 87 ILE A CA 1
ATOM 652 C C . ILE A 1 87 ? 7.692 -4.939 -24.210 1.00 82.56 87 ILE A C 1
ATOM 654 O O . ILE A 1 87 ? 6.775 -4.433 -23.570 1.00 82.56 87 ILE A O 1
ATOM 658 N N . ASP A 1 88 ? 8.188 -6.150 -23.952 1.00 85.44 88 ASP A N 1
ATOM 659 C CA . ASP A 1 88 ? 7.712 -7.035 -22.886 1.00 85.44 88 ASP A CA 1
ATOM 660 C C . ASP A 1 88 ? 8.558 -6.919 -21.603 1.00 85.44 88 ASP A C 1
ATOM 662 O O . ASP A 1 88 ? 8.281 -7.609 -20.619 1.00 85.44 88 ASP A O 1
ATOM 666 N N . ASP A 1 89 ? 9.605 -6.082 -21.598 1.00 90.44 89 ASP A N 1
ATOM 667 C CA . ASP A 1 89 ? 10.413 -5.878 -20.399 1.00 90.44 89 ASP A CA 1
ATOM 668 C C . ASP A 1 89 ? 9.647 -5.014 -19.382 1.00 90.44 89 ASP A C 1
ATOM 670 O O . ASP A 1 89 ? 8.968 -4.053 -19.761 1.00 90.44 89 ASP A O 1
ATOM 674 N N . PRO A 1 90 ? 9.793 -5.295 -18.074 1.00 93.38 90 PRO A N 1
ATOM 675 C CA . PRO A 1 90 ? 9.219 -4.459 -17.030 1.00 93.38 90 PRO A CA 1
ATOM 676 C C . PRO A 1 90 ? 9.646 -2.996 -17.172 1.00 93.38 90 PRO A C 1
ATOM 678 O O . PRO A 1 90 ? 10.839 -2.684 -17.244 1.00 93.38 90 PRO A O 1
ATOM 681 N N . LEU A 1 91 ? 8.678 -2.082 -17.169 1.00 94.81 91 LEU A N 1
ATOM 682 C CA . LEU A 1 91 ? 8.958 -0.652 -17.198 1.00 94.81 91 LEU A CA 1
ATOM 683 C C . LEU A 1 91 ? 9.486 -0.184 -15.842 1.00 94.81 91 LEU A C 1
ATOM 685 O O . LEU A 1 91 ? 8.999 -0.591 -14.785 1.00 94.81 91 LEU A O 1
ATOM 689 N N . VAL A 1 92 ? 10.460 0.719 -15.885 1.00 95.38 92 VAL A N 1
ATOM 690 C CA . VAL A 1 92 ? 11.102 1.309 -14.712 1.00 95.38 92 VAL A CA 1
ATOM 691 C C . VAL A 1 92 ? 10.789 2.805 -14.692 1.00 95.38 92 VAL A C 1
ATOM 693 O O . VAL A 1 92 ? 11.081 3.503 -15.669 1.00 95.38 92 VAL A O 1
ATOM 696 N N . PRO A 1 93 ? 10.154 3.326 -13.626 1.00 96.94 93 PRO A N 1
ATOM 697 C CA . PRO A 1 93 ? 9.924 4.757 -13.494 1.00 96.94 93 PRO A CA 1
ATOM 698 C C . PRO A 1 93 ? 11.235 5.548 -13.416 1.00 96.94 93 PRO A C 1
ATOM 700 O O . PRO A 1 93 ? 12.209 5.090 -12.820 1.00 96.94 93 PRO A O 1
ATOM 703 N N . VAL A 1 94 ? 11.249 6.762 -13.968 1.00 96.75 94 VAL A N 1
ATOM 704 C CA . VAL A 1 94 ? 12.391 7.683 -13.841 1.00 96.75 94 VAL A CA 1
ATOM 705 C C . VAL A 1 94 ? 12.615 8.090 -12.384 1.00 96.75 94 VAL A C 1
ATOM 707 O O . VAL A 1 94 ? 11.669 8.224 -11.616 1.00 96.75 94 VAL A O 1
ATOM 710 N N . ALA A 1 95 ? 13.859 8.381 -12.009 1.00 96.06 95 ALA A N 1
ATOM 711 C CA . ALA A 1 95 ? 14.198 8.858 -10.663 1.00 96.06 95 ALA A CA 1
ATOM 712 C C . ALA A 1 95 ? 13.873 10.350 -10.410 1.00 96.06 95 ALA A C 1
ATOM 714 O O . ALA A 1 95 ? 14.109 10.849 -9.311 1.00 96.06 95 ALA A O 1
ATOM 715 N N . ASP A 1 96 ? 13.373 11.083 -11.413 1.00 95.44 96 ASP A N 1
ATOM 716 C CA . ASP A 1 96 ? 13.043 12.507 -11.283 1.00 95.44 96 ASP A CA 1
ATOM 717 C C . ASP A 1 96 ? 11.737 12.704 -10.494 1.00 95.44 96 ASP A C 1
ATOM 719 O O . ASP A 1 96 ? 10.633 12.519 -11.009 1.00 95.44 96 ASP A O 1
ATOM 723 N N . GLU A 1 97 ? 11.873 13.125 -9.238 1.00 94.31 97 GLU A N 1
ATOM 724 C CA . GLU A 1 97 ? 10.767 13.360 -8.306 1.00 94.31 97 GLU A CA 1
ATOM 725 C C . GLU A 1 97 ? 9.723 14.366 -8.819 1.00 94.31 97 GLU A C 1
ATOM 727 O O . GLU A 1 97 ? 8.544 14.243 -8.485 1.00 94.31 97 GLU A O 1
ATOM 732 N N . ALA A 1 98 ? 10.113 15.348 -9.641 1.00 94.25 98 ALA A N 1
ATOM 733 C CA . ALA A 1 98 ? 9.168 16.313 -10.200 1.00 94.25 98 ALA A CA 1
ATOM 734 C C . ALA A 1 98 ? 8.292 15.667 -11.281 1.00 94.25 98 ALA A C 1
ATOM 736 O O . ALA A 1 98 ? 7.094 15.953 -11.365 1.00 94.25 98 ALA A O 1
ATOM 737 N N . VAL A 1 99 ? 8.873 14.767 -12.080 1.00 96.50 99 VAL A N 1
ATOM 738 C CA . VAL A 1 99 ? 8.128 13.969 -13.062 1.00 96.50 99 VAL A CA 1
ATOM 739 C C . VAL A 1 99 ? 7.198 12.992 -12.347 1.00 96.50 99 VAL A C 1
ATOM 741 O O . VAL A 1 99 ? 6.026 12.903 -12.713 1.00 96.50 99 VAL A O 1
ATOM 744 N N . LEU A 1 100 ? 7.680 12.304 -11.308 1.00 96.44 100 LEU A N 1
ATOM 745 C CA . LEU A 1 100 ? 6.887 11.349 -10.527 1.00 96.44 100 LEU A CA 1
ATOM 746 C C . LEU A 1 100 ? 5.698 12.017 -9.817 1.00 96.44 100 LEU A C 1
ATOM 748 O O . LEU A 1 100 ? 4.569 11.532 -9.916 1.00 96.44 100 LEU A O 1
ATOM 752 N N . GLY A 1 101 ? 5.917 13.164 -9.170 1.00 94.88 101 GLY A N 1
ATOM 753 C CA . GLY A 1 101 ? 4.862 13.893 -8.458 1.00 94.88 101 GLY A CA 1
ATOM 754 C C . GLY A 1 101 ? 3.748 14.401 -9.376 1.00 94.88 101 GLY A C 1
ATOM 755 O O . GLY A 1 101 ? 2.581 14.441 -8.981 1.00 94.88 101 GLY A O 1
ATOM 756 N N . ALA A 1 102 ? 4.079 14.710 -10.635 1.00 96.31 102 ALA A N 1
ATOM 757 C CA . ALA A 1 102 ? 3.123 15.157 -11.648 1.00 96.31 102 ALA A CA 1
ATOM 758 C C . ALA A 1 102 ? 2.234 14.034 -12.220 1.00 96.31 102 ALA A C 1
ATOM 760 O O . ALA A 1 102 ? 1.285 14.331 -12.952 1.00 96.31 10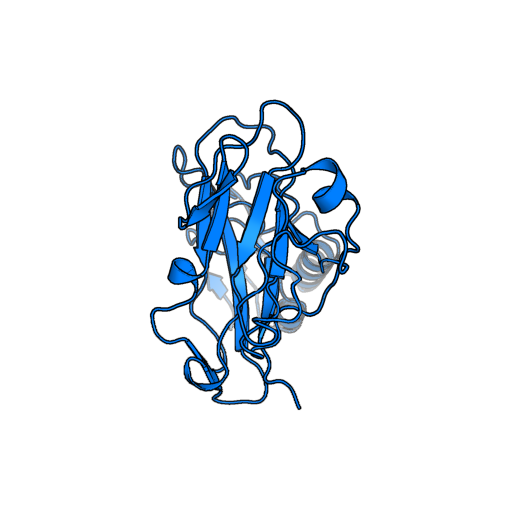2 ALA A O 1
ATOM 761 N N . GLN A 1 103 ? 2.520 12.761 -11.920 1.00 96.25 103 GLN A N 1
ATOM 762 C CA . GLN A 1 103 ? 1.723 11.645 -12.429 1.00 96.25 103 GLN A CA 1
ATOM 763 C C . GLN A 1 103 ? 0.318 11.613 -11.798 1.00 96.25 103 GLN A C 1
ATOM 765 O O . GLN A 1 103 ? 0.159 11.935 -10.613 1.00 96.25 103 GLN A O 1
ATOM 770 N N . PRO A 1 104 ? -0.716 11.222 -12.568 1.00 94.38 104 PRO A N 1
ATOM 771 C CA . PRO A 1 104 ? -2.089 11.174 -12.082 1.00 94.38 104 PRO A CA 1
ATOM 772 C C . PRO A 1 104 ? -2.274 10.118 -10.987 1.00 94.38 104 PRO A C 1
ATOM 774 O O . PRO A 1 104 ? -1.812 8.979 -11.112 1.00 94.38 104 PRO A O 1
ATOM 777 N N . THR A 1 105 ? -3.010 10.496 -9.942 1.00 93.25 105 THR A N 1
ATOM 778 C CA . THR A 1 105 ? -3.445 9.590 -8.874 1.00 93.25 105 THR A CA 1
ATOM 779 C C . THR A 1 105 ? -4.531 8.642 -9.381 1.00 93.25 105 THR A C 1
ATOM 781 O O . THR A 1 105 ? -5.388 9.031 -10.177 1.00 93.25 105 THR A O 1
ATOM 784 N N . VAL A 1 106 ? -4.502 7.397 -8.911 1.00 90.81 106 VAL A N 1
ATOM 785 C CA . VAL A 1 106 ? -5.467 6.345 -9.247 1.00 90.81 106 VAL A CA 1
ATOM 786 C C . VAL A 1 106 ? -5.945 5.616 -7.991 1.00 90.81 106 VAL A C 1
ATOM 788 O O . VAL A 1 106 ? -5.29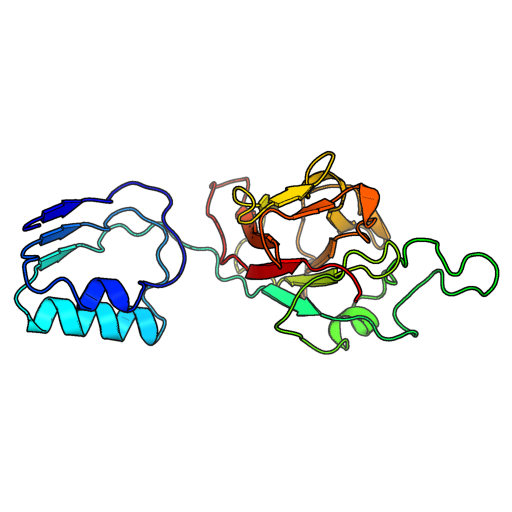7 5.655 -6.954 1.00 90.81 106 VAL A O 1
ATOM 791 N N . ASP A 1 107 ? -7.071 4.923 -8.105 1.00 83.62 107 ASP A N 1
ATOM 792 C CA . ASP A 1 107 ? -7.772 4.182 -7.044 1.00 83.62 107 ASP A CA 1
ATOM 793 C C . ASP A 1 107 ? -7.844 2.662 -7.301 1.00 83.62 107 ASP A C 1
ATOM 795 O O . ASP A 1 107 ? -8.398 1.916 -6.501 1.00 83.62 107 ASP A O 1
ATOM 799 N N . HIS A 1 108 ? -7.310 2.181 -8.428 1.00 73.88 108 HIS A N 1
ATOM 800 C CA . HIS A 1 108 ? -7.512 0.797 -8.870 1.00 73.88 108 HIS A CA 1
ATOM 801 C C . HIS A 1 108 ? -6.405 -0.160 -8.395 1.00 73.88 108 HIS A C 1
ATOM 803 O O . HIS A 1 108 ? -6.671 -1.095 -7.642 1.00 73.88 108 HIS A O 1
ATOM 809 N N . GLY A 1 109 ? -5.165 0.043 -8.853 1.00 85.38 109 GLY A N 1
ATOM 810 C CA . GLY A 1 109 ? -4.023 -0.815 -8.524 1.00 85.38 109 GLY A CA 1
ATOM 811 C C . GLY A 1 109 ? -3.236 -1.296 -9.744 1.00 85.38 109 GLY A C 1
ATOM 812 O O . GLY A 1 109 ? -3.022 -0.542 -10.696 1.00 85.38 109 GLY A O 1
ATOM 813 N N . LEU A 1 110 ? -2.772 -2.542 -9.693 1.00 90.50 110 LEU A N 1
ATOM 814 C CA . LEU A 1 110 ? -1.771 -3.113 -10.593 1.00 90.50 110 LEU A CA 1
ATOM 815 C C . LEU A 1 110 ? -2.403 -4.135 -11.550 1.00 90.50 110 LEU A C 1
ATOM 817 O O . LEU A 1 110 ? -3.236 -4.953 -11.159 1.00 90.50 110 LEU A O 1
ATOM 821 N N . VAL A 1 111 ? -1.987 -4.112 -12.814 1.00 91.69 111 VAL A N 1
ATOM 822 C CA . VAL A 1 111 ? -2.328 -5.172 -13.770 1.00 91.69 111 VAL A CA 1
ATOM 823 C C . VAL A 1 111 ? -1.130 -6.107 -13.857 1.00 91.69 111 VAL A C 1
ATOM 825 O O . VAL A 1 111 ? -0.020 -5.652 -14.102 1.00 91.69 111 VAL A O 1
ATOM 828 N N . ALA A 1 112 ? -1.348 -7.401 -13.643 1.00 91.31 112 ALA A N 1
ATOM 829 C CA . ALA A 1 112 ? -0.335 -8.430 -13.836 1.00 91.31 112 ALA A CA 1
ATOM 830 C C . ALA A 1 112 ? -0.201 -8.721 -15.339 1.00 91.31 112 ALA A C 1
ATOM 832 O O . ALA A 1 112 ? -0.761 -9.693 -15.843 1.00 91.31 112 ALA A O 1
ATOM 833 N N . ASP A 1 113 ? 0.446 -7.807 -16.062 1.00 91.62 113 ASP A N 1
ATOM 834 C CA . ASP A 1 113 ? 0.748 -7.892 -17.497 1.00 91.62 113 ASP A CA 1
ATOM 835 C C . ASP A 1 113 ? 2.241 -8.139 -17.781 1.00 91.62 113 ASP A C 1
ATOM 837 O O . ASP A 1 113 ? 2.626 -8.278 -18.937 1.00 91.62 113 ASP A O 1
ATOM 841 N N . GLY A 1 114 ? 3.077 -8.214 -16.741 1.00 92.81 114 GLY A N 1
ATOM 842 C CA . GLY A 1 114 ? 4.529 -8.367 -16.845 1.00 92.81 114 GLY A CA 1
ATOM 843 C C . GLY A 1 114 ? 5.295 -7.088 -17.198 1.00 92.81 114 GLY A C 1
ATOM 844 O O . GLY A 1 114 ? 6.521 -7.108 -17.139 1.00 92.81 114 GLY A O 1
ATOM 845 N N . VAL A 1 115 ? 4.607 -5.978 -17.489 1.00 93.38 115 VAL A N 1
ATOM 846 C CA . VAL A 1 115 ? 5.212 -4.748 -18.029 1.00 93.38 115 VAL A CA 1
ATOM 847 C C . VAL A 1 115 ? 4.956 -3.522 -17.149 1.00 93.38 115 VAL A C 1
ATOM 849 O O . VAL A 1 115 ? 5.874 -2.746 -16.887 1.00 93.38 115 VAL A O 1
ATOM 852 N N . THR A 1 116 ? 3.729 -3.330 -16.666 1.00 92.56 116 THR A N 1
ATOM 853 C CA . THR A 1 116 ? 3.296 -2.090 -16.013 1.00 92.56 116 THR A CA 1
ATOM 854 C C . THR A 1 116 ? 3.580 -2.118 -14.505 1.00 92.56 116 THR A C 1
ATOM 856 O O . THR A 1 116 ? 2.989 -2.939 -13.806 1.00 92.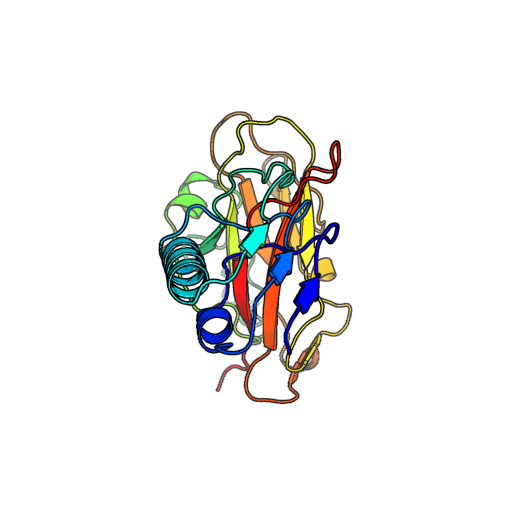56 116 THR A O 1
ATOM 859 N N . PRO A 1 117 ? 4.410 -1.212 -13.951 1.00 95.31 117 PRO A N 1
ATOM 860 C CA . PRO A 1 117 ? 4.570 -1.055 -12.505 1.00 95.31 117 PRO A CA 1
ATOM 861 C C . PRO A 1 117 ? 3.466 -0.176 -11.891 1.00 95.31 117 PRO A C 1
ATOM 863 O O . PRO A 1 117 ? 2.774 0.573 -12.588 1.00 95.31 117 PRO A O 1
ATOM 866 N N . LEU A 1 118 ? 3.351 -0.206 -10.561 1.00 96.06 118 LEU A N 1
ATOM 867 C CA . LEU A 1 118 ? 2.501 0.702 -9.782 1.00 96.06 118 LEU A CA 1
ATOM 868 C C . LEU A 1 118 ? 3.373 1.642 -8.948 1.00 96.06 118 LEU A C 1
ATOM 870 O O . LEU A 1 118 ? 4.145 1.176 -8.114 1.00 96.06 118 LEU A O 1
ATOM 874 N N . LEU A 1 119 ? 3.244 2.954 -9.163 1.00 97.06 119 LEU A N 1
ATOM 875 C CA . LEU A 1 119 ? 3.956 3.975 -8.395 1.00 97.06 119 LEU A CA 1
ATOM 876 C C . LEU A 1 119 ? 3.150 4.343 -7.143 1.00 97.06 119 LEU A C 1
ATOM 878 O O . LEU A 1 119 ? 1.928 4.461 -7.199 1.00 97.06 119 LEU A O 1
ATOM 882 N N . VAL A 1 120 ? 3.839 4.569 -6.031 1.00 95.88 120 VAL A N 1
ATOM 883 C CA . VAL A 1 120 ? 3.274 5.027 -4.762 1.00 95.88 120 VAL A CA 1
ATOM 884 C C . VAL A 1 120 ? 4.049 6.261 -4.310 1.00 95.88 120 VAL A C 1
ATOM 886 O O . VAL A 1 120 ? 5.258 6.202 -4.081 1.00 95.88 120 VAL A O 1
ATOM 889 N N . GLU A 1 121 ? 3.350 7.386 -4.198 1.00 95.38 121 GLU A N 1
ATOM 890 C CA . GLU A 1 121 ? 3.848 8.599 -3.549 1.00 95.38 121 GLU A CA 1
ATOM 891 C C . GLU A 1 121 ? 3.451 8.564 -2.074 1.00 95.38 121 GLU A C 1
ATOM 893 O O . GLU A 1 121 ? 2.292 8.319 -1.743 1.00 95.38 121 GLU A O 1
ATOM 898 N N . ILE A 1 122 ? 4.412 8.810 -1.190 1.00 93.19 122 ILE A N 1
ATOM 899 C CA . ILE A 1 122 ? 4.225 8.771 0.257 1.00 93.19 122 ILE A CA 1
ATOM 900 C C . ILE A 1 122 ? 4.563 10.158 0.796 1.00 93.19 122 ILE A C 1
ATOM 902 O O . ILE A 1 122 ? 5.708 10.602 0.697 1.00 93.19 122 ILE A O 1
ATOM 906 N N . SER A 1 123 ? 3.587 10.866 1.363 1.00 89.75 123 SER A N 1
ATOM 907 C CA . SER A 1 123 ? 3.829 12.192 1.943 1.00 89.75 123 SER A CA 1
ATOM 908 C C . SER A 1 123 ? 4.822 12.107 3.101 1.00 89.75 123 SER A C 1
ATOM 910 O O . SER A 1 123 ? 4.718 11.198 3.918 1.00 89.75 123 SER A O 1
ATOM 912 N N . SER A 1 124 ? 5.731 13.073 3.234 1.00 82.94 124 SER A N 1
ATOM 913 C CA . SER A 1 124 ? 6.660 13.100 4.367 1.00 82.94 124 SER A CA 1
ATOM 914 C C . SER A 1 124 ? 5.922 13.193 5.713 1.00 82.94 124 SER A C 1
ATOM 916 O O . SER A 1 124 ? 5.094 14.097 5.870 1.00 82.94 124 SER A O 1
ATOM 918 N N . PRO A 1 125 ? 6.240 12.331 6.690 1.00 79.94 125 PRO A N 1
ATOM 919 C CA . PRO A 1 125 ? 5.713 12.431 8.045 1.00 79.94 125 PRO A CA 1
ATOM 920 C C . PRO A 1 125 ? 6.341 13.610 8.796 1.00 79.94 125 PRO A C 1
ATOM 922 O O . PRO A 1 125 ? 7.347 14.178 8.368 1.00 79.94 125 PRO A O 1
ATOM 925 N N . SER A 1 126 ? 5.776 13.957 9.956 1.00 73.31 126 SER A N 1
ATOM 926 C CA . SER A 1 126 ? 6.400 14.910 10.888 1.00 73.31 126 SER A CA 1
ATOM 927 C C . SER A 1 126 ? 7.700 14.380 11.495 1.00 73.31 126 SER A C 1
ATOM 929 O O . SER A 1 126 ? 8.563 15.165 11.894 1.00 73.31 126 SER A O 1
ATOM 931 N N . ASP A 1 127 ? 7.838 13.057 11.554 1.00 71.25 127 ASP A N 1
ATOM 932 C CA . ASP A 1 127 ? 8.865 12.392 12.338 1.00 71.25 127 ASP A CA 1
ATOM 933 C C . ASP A 1 127 ? 10.006 11.908 11.441 1.00 71.25 127 ASP A C 1
ATOM 935 O O . ASP A 1 127 ? 9.813 11.252 10.415 1.00 71.25 127 ASP A O 1
ATOM 939 N N . SER A 1 128 ? 11.240 12.213 11.833 1.00 71.12 128 SER A N 1
ATOM 940 C CA . SER A 1 128 ? 12.425 11.709 11.140 1.00 71.12 128 SER A CA 1
ATOM 941 C C . SER A 1 128 ? 12.681 10.249 11.511 1.00 71.12 128 SER A C 1
ATOM 943 O O . SER A 1 128 ? 12.653 9.906 12.693 1.00 71.12 128 SER A O 1
ATOM 945 N N . GLY A 1 129 ? 13.026 9.405 10.542 1.00 81.50 129 GLY A N 1
ATOM 946 C CA . GLY A 1 129 ? 13.376 8.015 10.820 1.00 81.50 129 GLY A CA 1
ATOM 947 C C . GLY A 1 129 ? 13.535 7.167 9.567 1.00 81.50 129 GLY A C 1
ATOM 948 O O . GLY A 1 129 ? 13.369 7.651 8.445 1.00 81.50 129 GLY A O 1
ATOM 949 N N . ASN A 1 130 ? 13.853 5.894 9.792 1.00 87.69 130 ASN A N 1
ATOM 950 C CA . ASN A 1 130 ? 13.749 4.863 8.769 1.00 87.69 130 ASN A CA 1
ATOM 951 C C . ASN A 1 130 ? 12.370 4.225 8.836 1.00 87.69 130 ASN A C 1
ATOM 953 O O . ASN A 1 130 ? 11.870 3.897 9.916 1.00 87.69 130 ASN A O 1
ATOM 957 N N . TYR A 1 131 ? 11.807 4.008 7.664 1.00 89.88 131 TYR A N 1
ATOM 958 C CA . TYR A 1 131 ? 10.491 3.447 7.463 1.00 89.88 131 TYR A CA 1
ATOM 959 C C . TYR A 1 131 ? 10.612 2.136 6.709 1.00 89.88 131 TYR A C 1
ATOM 961 O O . TYR A 1 131 ? 11.544 1.940 5.932 1.00 89.88 131 TYR A O 1
ATOM 969 N N . GLU A 1 132 ? 9.680 1.234 6.948 1.00 91.56 132 GLU A N 1
ATOM 970 C CA . GLU A 1 132 ? 9.630 -0.067 6.311 1.00 91.56 132 GLU A CA 1
ATOM 971 C C . GLU A 1 132 ? 8.275 -0.274 5.653 1.00 91.56 132 GLU A C 1
ATOM 973 O O . GLU A 1 132 ? 7.225 -0.002 6.234 1.00 91.56 132 GLU A O 1
ATOM 978 N N . ILE A 1 133 ? 8.328 -0.752 4.417 1.00 93.06 133 ILE A N 1
ATOM 979 C CA . ILE A 1 133 ? 7.166 -1.115 3.626 1.00 93.06 133 ILE A CA 1
ATOM 980 C C . ILE A 1 133 ? 6.816 -2.554 3.950 1.00 93.06 133 ILE A C 1
ATOM 982 O O . ILE A 1 133 ? 7.640 -3.458 3.800 1.00 93.06 133 ILE A O 1
ATOM 986 N N . THR A 1 134 ? 5.575 -2.762 4.361 1.00 91.38 134 THR A N 1
ATOM 987 C CA . THR A 1 134 ? 5.036 -4.086 4.652 1.00 91.38 134 THR A CA 1
ATOM 988 C C . THR A 1 134 ? 3.712 -4.277 3.927 1.00 91.38 134 THR A C 1
ATOM 990 O O . THR A 1 134 ? 3.095 -3.318 3.464 1.00 91.38 134 THR A O 1
ATOM 993 N N . PHE A 1 135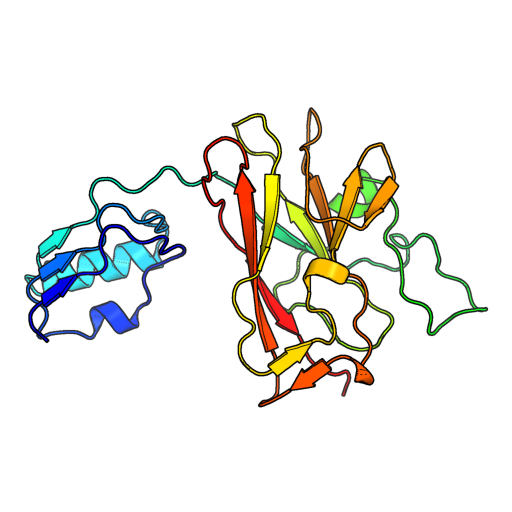 ? 3.292 -5.529 3.792 1.00 91.25 135 PHE A N 1
ATOM 994 C CA . PHE A 1 135 ? 1.989 -5.876 3.245 1.00 91.25 135 PHE A CA 1
ATOM 995 C C . PHE A 1 135 ? 1.296 -6.831 4.202 1.00 91.25 135 PHE A C 1
ATOM 997 O O . PHE A 1 135 ? 1.949 -7.709 4.778 1.00 91.25 135 PHE A O 1
ATOM 1004 N N . ASP A 1 136 ? -0.019 -6.696 4.317 1.00 89.75 136 ASP A N 1
ATOM 1005 C CA . ASP A 1 136 ? -0.828 -7.721 4.964 1.00 89.75 136 ASP A CA 1
ATOM 1006 C C . ASP A 1 136 ? -0.828 -9.013 4.138 1.00 89.75 136 ASP A C 1
ATOM 1008 O O . ASP A 1 136 ? -0.400 -9.065 2.978 1.00 89.75 136 ASP A O 1
ATOM 1012 N N . ALA A 1 137 ? -1.341 -10.086 4.741 1.00 88.31 137 ALA A N 1
ATOM 1013 C CA . ALA A 1 137 ? -1.602 -11.313 4.009 1.00 88.31 137 ALA A CA 1
ATOM 1014 C C . ALA A 1 137 ? -2.523 -11.027 2.810 1.00 88.31 137 ALA A C 1
ATOM 1016 O O . ALA A 1 137 ? -3.599 -10.445 2.963 1.00 88.31 137 ALA A O 1
ATOM 1017 N N . LEU A 1 138 ? -2.089 -11.454 1.622 1.00 91.75 138 LEU A N 1
ATOM 1018 C CA . LEU A 1 138 ? -2.834 -11.257 0.381 1.00 91.75 138 LEU A CA 1
ATOM 1019 C C . LEU A 1 138 ? -4.197 -11.946 0.465 1.00 91.75 138 LEU A C 1
ATOM 1021 O O . LEU A 1 138 ? -4.290 -13.100 0.885 1.00 91.75 138 LEU A O 1
ATOM 1025 N N . GLN A 1 139 ? -5.241 -11.251 0.020 1.00 92.69 139 GLN A N 1
ATOM 1026 C CA . GLN A 1 139 ? -6.597 -11.789 -0.009 1.00 92.69 139 GLN A CA 1
ATOM 1027 C C . GLN A 1 139 ? -7.017 -12.063 -1.452 1.00 92.69 139 GLN A C 1
ATOM 1029 O O . GLN A 1 139 ? -6.945 -11.174 -2.294 1.00 92.69 139 GLN A O 1
ATOM 1034 N N . GLY A 1 140 ? -7.494 -13.276 -1.746 1.00 92.00 140 GLY A N 1
ATOM 1035 C CA . GLY A 1 140 ? -7.995 -13.640 -3.081 1.00 92.00 140 GLY A CA 1
ATOM 1036 C C . GLY A 1 140 ? -6.948 -14.206 -4.047 1.00 92.00 140 GLY A C 1
ATOM 1037 O O . GLY A 1 140 ? -7.232 -14.331 -5.241 1.00 92.00 140 GLY A O 1
ATOM 1038 N N . GLY A 1 141 ? -5.761 -14.568 -3.553 1.00 93.75 141 GLY A N 1
ATOM 1039 C CA . GLY A 1 141 ? -4.739 -15.259 -4.335 1.00 93.75 141 GLY A CA 1
ATOM 1040 C C . GLY A 1 141 ? -3.346 -15.215 -3.708 1.00 93.75 141 GLY A C 1
ATOM 1041 O O . GLY A 1 141 ? -3.175 -14.867 -2.541 1.00 93.75 141 GLY A O 1
ATOM 1042 N N . SER A 1 142 ? -2.336 -15.557 -4.506 1.00 94.75 142 SER A N 1
ATOM 1043 C CA . SER A 1 142 ? -0.931 -15.603 -4.092 1.00 94.75 142 SER A CA 1
ATOM 1044 C C . SER A 1 142 ? 0.007 -15.132 -5.197 1.00 94.75 142 SER A C 1
ATOM 1046 O O . SER A 1 142 ? -0.289 -15.308 -6.378 1.00 94.75 142 SER A O 1
ATOM 1048 N N . ILE A 1 143 ? 1.171 -14.612 -4.808 1.00 95.50 143 ILE A N 1
ATOM 1049 C CA . ILE A 1 143 ? 2.237 -14.176 -5.716 1.00 95.50 143 ILE A CA 1
ATOM 1050 C C . ILE A 1 143 ? 3.501 -14.974 -5.396 1.00 95.50 143 ILE A C 1
ATOM 1052 O O . ILE A 1 143 ? 3.857 -15.122 -4.224 1.00 95.50 143 ILE A O 1
ATOM 1056 N N . VAL A 1 144 ? 4.158 -15.509 -6.424 1.00 94.12 144 VAL A N 1
ATOM 1057 C CA . VAL A 1 144 ? 5.440 -16.215 -6.308 1.00 94.12 144 VAL A CA 1
ATOM 1058 C C . VAL A 1 144 ? 6.477 -15.263 -5.705 1.00 94.12 144 VAL A C 1
ATOM 1060 O O . VAL A 1 144 ? 6.545 -14.105 -6.087 1.00 94.12 144 VAL A O 1
ATOM 1063 N N . GLU A 1 145 ? 7.232 -15.723 -4.703 1.00 90.44 145 GLU A N 1
ATOM 1064 C CA . GLU A 1 145 ? 8.185 -14.911 -3.909 1.00 90.44 145 GLU A CA 1
ATOM 1065 C C . GLU A 1 145 ? 7.574 -13.754 -3.080 1.00 90.44 145 GLU A C 1
ATOM 1067 O O . GLU A 1 145 ? 8.259 -13.185 -2.229 1.00 90.44 145 GLU A O 1
ATOM 1072 N N . GLY A 1 146 ? 6.268 -13.490 -3.215 1.00 93.44 146 GLY A N 1
ATOM 1073 C CA . GLY A 1 146 ? 5.530 -12.459 -2.482 1.00 93.44 146 GLY A CA 1
ATOM 1074 C C . GLY A 1 146 ? 5.763 -11.039 -3.013 1.00 93.44 146 GLY A C 1
ATOM 1075 O O . GLY A 1 146 ? 6.619 -10.801 -3.848 1.00 93.44 146 GLY A O 1
ATOM 1076 N N . LEU A 1 147 ? 5.002 -10.052 -2.525 1.00 95.12 147 LEU A N 1
ATOM 1077 C CA . LEU A 1 147 ? 5.104 -8.672 -3.036 1.00 95.12 147 LEU A CA 1
ATOM 1078 C C . LEU A 1 147 ? 6.375 -7.932 -2.617 1.00 95.12 147 LEU A C 1
ATOM 1080 O O . LEU A 1 147 ? 6.795 -7.014 -3.316 1.00 95.12 147 LEU A O 1
ATOM 1084 N N . LEU A 1 148 ? 6.994 -8.308 -1.496 1.00 95.75 148 LEU A N 1
ATOM 1085 C CA . LEU A 1 148 ? 8.180 -7.613 -0.985 1.00 95.75 148 LEU A CA 1
ATOM 1086 C C . LEU A 1 148 ? 9.373 -7.703 -1.953 1.00 95.75 148 LEU A C 1
ATOM 1088 O O . LEU A 1 148 ? 10.174 -6.775 -1.994 1.00 95.75 148 LEU A O 1
ATOM 1092 N N . SER A 1 149 ? 9.473 -8.765 -2.765 1.00 95.94 149 SER A N 1
ATOM 1093 C CA . SER A 1 149 ? 10.520 -8.905 -3.793 1.00 95.94 149 SER A CA 1
ATOM 1094 C C . SER A 1 149 ? 10.341 -7.949 -4.979 1.00 95.94 149 SER A C 1
ATOM 1096 O O . SER A 1 149 ? 11.285 -7.723 -5.734 1.00 95.94 149 SER A O 1
ATOM 1098 N N . HIS A 1 150 ? 9.156 -7.349 -5.123 1.00 96.69 150 HIS A N 1
ATOM 1099 C CA . HIS A 1 150 ? 8.820 -6.412 -6.194 1.00 96.69 150 HIS A CA 1
ATOM 1100 C C . HIS A 1 150 ? 8.930 -4.940 -5.768 1.00 96.69 150 HIS A C 1
ATOM 1102 O O . HIS A 1 150 ? 8.751 -4.046 -6.596 1.00 96.69 150 HIS A O 1
ATOM 1108 N N . VAL A 1 151 ? 9.236 -4.661 -4.498 1.00 97.81 151 VAL A N 1
ATOM 1109 C CA . VAL A 1 151 ? 9.325 -3.290 -3.982 1.00 97.81 151 VAL A CA 1
ATOM 1110 C C . VAL A 1 151 ? 10.666 -2.661 -4.345 1.00 97.81 151 VAL A C 1
ATOM 1112 O O . VAL A 1 151 ? 11.737 -3.206 -4.070 1.00 97.81 151 VAL A O 1
ATOM 1115 N N . ASN A 1 152 ? 10.593 -1.476 -4.946 1.00 97.94 152 ASN A N 1
ATOM 1116 C CA . ASN A 1 152 ? 11.740 -0.647 -5.275 1.00 97.94 152 ASN A CA 1
ATOM 1117 C C . ASN A 1 152 ? 11.541 0.749 -4.690 1.00 97.94 152 ASN A C 1
ATOM 1119 O O . ASN A 1 152 ? 10.524 1.395 -4.942 1.00 97.94 152 ASN A O 1
ATOM 1123 N N . VAL A 1 153 ? 12.521 1.231 -3.933 1.00 97.06 153 VAL A N 1
ATOM 1124 C CA . VAL A 1 153 ? 12.459 2.514 -3.224 1.00 97.06 153 VAL A CA 1
ATOM 1125 C C . VAL A 1 153 ? 13.410 3.503 -3.882 1.00 97.06 153 VAL A C 1
ATOM 1127 O O . VAL A 1 153 ? 14.553 3.160 -4.191 1.00 97.06 153 VAL A O 1
ATOM 1130 N N . LEU A 1 154 ? 12.953 4.738 -4.096 1.00 96.38 154 LEU A N 1
ATOM 1131 C CA . LEU A 1 154 ? 13.805 5.816 -4.585 1.00 96.38 154 LEU A CA 1
ATOM 1132 C C . LEU A 1 154 ? 14.712 6.300 -3.453 1.00 96.38 154 LEU A C 1
ATOM 1134 O O . LEU A 1 154 ? 14.255 6.940 -2.508 1.00 96.38 154 LEU A O 1
ATOM 1138 N N . GLN A 1 155 ? 16.007 6.009 -3.553 1.00 92.75 155 GLN A N 1
ATOM 1139 C CA . GLN A 1 155 ? 17.016 6.490 -2.615 1.00 92.75 155 GLN A CA 1
ATOM 1140 C C . GLN A 1 155 ? 18.277 6.925 -3.347 1.00 92.75 155 GLN A C 1
ATOM 1142 O O . GLN A 1 155 ? 18.705 6.314 -4.326 1.00 92.75 155 GLN A O 1
ATOM 1147 N N . ASN A 1 156 ? 18.916 7.981 -2.841 1.00 89.56 156 ASN A N 1
ATOM 1148 C CA . ASN A 1 156 ? 20.179 8.484 -3.386 1.00 89.56 156 ASN A CA 1
ATOM 1149 C C . ASN A 1 156 ? 20.109 8.790 -4.902 1.00 89.56 156 ASN A C 1
ATOM 1151 O O . ASN A 1 156 ? 21.094 8.612 -5.615 1.00 89.56 156 ASN A O 1
ATOM 1155 N N . GLY A 1 157 ? 18.943 9.233 -5.392 1.00 90.88 157 GLY A N 1
ATOM 1156 C CA . GLY A 1 157 ? 18.720 9.585 -6.800 1.00 90.88 157 GLY A CA 1
ATOM 1157 C C . GLY A 1 157 ? 18.522 8.398 -7.751 1.00 90.88 157 GLY A C 1
ATOM 1158 O O . GLY A 1 157 ? 18.628 8.580 -8.959 1.00 90.88 157 GLY A O 1
ATOM 1159 N N . SER A 1 158 ? 18.258 7.194 -7.236 1.00 93.94 158 SER A N 1
ATOM 1160 C CA . SER A 1 158 ? 17.986 5.996 -8.045 1.00 93.94 158 SER A CA 1
ATOM 1161 C C . SER A 1 158 ? 16.989 5.066 -7.358 1.00 93.94 158 SER A C 1
ATOM 1163 O O . SER A 1 158 ? 16.968 4.992 -6.129 1.00 93.94 158 SER A O 1
ATOM 1165 N N . PHE A 1 159 ? 16.196 4.320 -8.125 1.00 96.56 159 PHE A N 1
ATOM 1166 C CA . PHE A 1 159 ? 15.400 3.234 -7.556 1.00 96.56 159 PHE A CA 1
ATOM 1167 C C . PHE A 1 159 ? 16.281 2.029 -7.219 1.00 96.56 159 PHE A C 1
ATOM 1169 O O . PHE A 1 159 ? 17.113 1.607 -8.021 1.00 96.56 159 PHE A O 1
ATOM 1176 N N . GLN A 1 160 ? 16.090 1.476 -6.023 1.00 95.81 160 GLN A N 1
ATOM 1177 C CA . GLN A 1 160 ? 16.816 0.311 -5.524 1.00 95.81 160 GLN A CA 1
ATOM 1178 C C . GLN A 1 160 ? 15.827 -0.709 -4.959 1.00 95.81 160 GLN A C 1
ATOM 1180 O O . GLN A 1 160 ? 14.898 -0.333 -4.245 1.00 95.81 160 GLN A O 1
ATOM 1185 N N . ALA A 1 161 ? 16.037 -1.993 -5.256 1.00 96.31 161 ALA A N 1
ATOM 1186 C CA . ALA A 1 161 ? 15.226 -3.066 -4.691 1.00 96.31 161 ALA A CA 1
ATOM 1187 C C . ALA A 1 161 ? 15.380 -3.099 -3.163 1.00 96.31 161 ALA A C 1
ATOM 1189 O O . ALA A 1 161 ? 16.500 -3.120 -2.644 1.00 96.31 161 ALA A O 1
ATOM 1190 N N . GLY A 1 162 ? 14.259 -3.109 -2.446 1.00 95.75 162 GLY A N 1
ATOM 1191 C CA . GLY A 1 162 ? 14.240 -3.092 -0.989 1.00 95.75 162 GLY A CA 1
ATOM 1192 C C . GLY A 1 162 ? 12.938 -2.536 -0.426 1.00 95.75 162 GLY A C 1
ATOM 1193 O O . GLY A 1 162 ? 12.121 -1.981 -1.146 1.00 95.75 162 GLY A O 1
ATOM 1194 N N . THR A 1 163 ? 12.751 -2.688 0.882 1.00 94.94 163 THR A N 1
ATOM 1195 C CA . THR A 1 163 ? 11.534 -2.269 1.601 1.00 94.94 163 THR A CA 1
ATOM 1196 C C . THR A 1 163 ? 11.793 -1.121 2.569 1.00 94.94 163 THR A C 1
ATOM 1198 O O . THR A 1 163 ? 10.854 -0.519 3.083 1.00 94.94 163 THR A O 1
ATOM 1201 N N . THR A 1 164 ? 13.063 -0.804 2.834 1.00 93.56 164 THR A N 1
ATOM 1202 C CA . THR A 1 164 ? 13.447 0.292 3.721 1.00 93.56 164 THR A CA 1
ATOM 1203 C C . THR A 1 164 ? 13.448 1.612 2.965 1.00 93.56 164 THR A C 1
ATOM 1205 O O . THR A 1 164 ? 14.015 1.725 1.880 1.00 93.56 164 THR A O 1
ATOM 1208 N N . LEU A 1 165 ? 12.856 2.628 3.576 1.00 89.62 165 LEU A N 1
ATOM 1209 C CA . LEU A 1 165 ? 12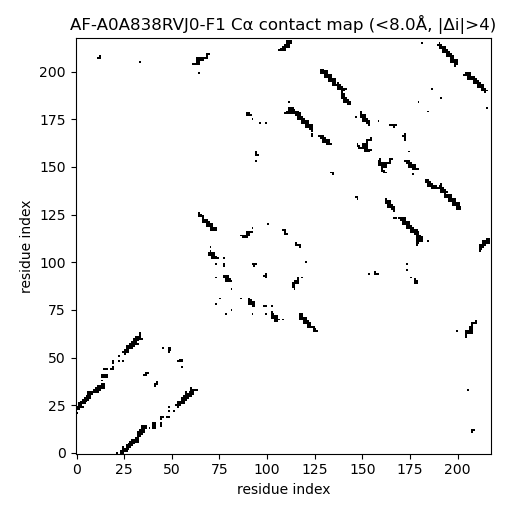.719 3.980 3.068 1.00 89.62 165 LEU A CA 1
ATOM 1210 C C . LEU A 1 165 ? 13.275 4.984 4.08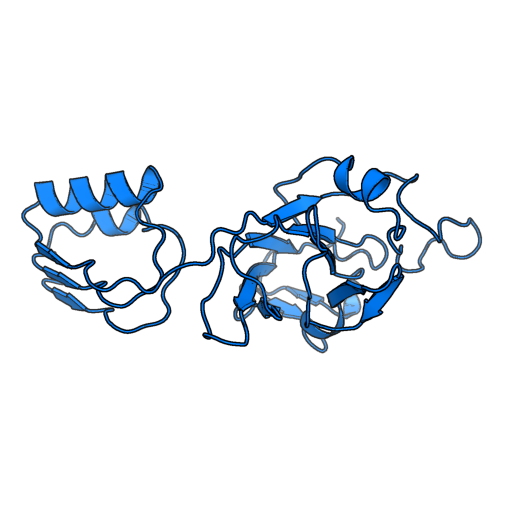0 1.00 89.62 165 LEU A C 1
ATOM 1212 O O . LEU A 1 165 ? 13.008 4.899 5.278 1.00 89.62 165 LEU A O 1
ATOM 1216 N N . THR A 1 166 ? 13.975 5.997 3.580 1.00 90.12 166 THR A N 1
ATOM 1217 C CA . THR A 1 166 ? 14.237 7.237 4.313 1.00 90.12 166 THR A CA 1
ATOM 1218 C C . THR A 1 166 ? 13.619 8.382 3.525 1.00 90.12 166 THR A C 1
ATOM 1220 O O . THR A 1 166 ? 13.873 8.514 2.329 1.00 90.12 166 THR A O 1
ATOM 1223 N N . PHE A 1 167 ? 12.801 9.205 4.179 1.00 89.00 167 PHE A N 1
ATOM 1224 C CA . PHE A 1 167 ? 12.204 10.364 3.519 1.00 89.00 167 PHE A CA 1
ATOM 1225 C C . PHE A 1 167 ? 13.273 11.404 3.157 1.00 89.00 167 PHE A C 1
ATOM 1227 O O . PHE A 1 167 ? 14.216 11.608 3.933 1.00 89.00 167 PHE A O 1
ATOM 1234 N N . PRO A 1 168 ? 13.138 12.085 2.005 1.00 87.06 168 PRO A N 1
ATOM 1235 C CA . PRO A 1 168 ? 14.004 13.206 1.679 1.00 87.06 168 PRO A CA 1
ATOM 1236 C C . PRO A 1 168 ? 13.802 14.349 2.683 1.00 87.06 168 PRO A C 1
ATOM 1238 O O . PRO A 1 168 ? 12.787 14.441 3.370 1.00 87.06 168 PRO A O 1
ATOM 1241 N N . ALA A 1 169 ? 14.773 15.264 2.755 1.00 82.44 169 ALA A N 1
ATOM 1242 C CA . ALA A 1 169 ? 14.707 16.413 3.664 1.00 82.44 169 ALA A CA 1
ATOM 1243 C C . ALA A 1 169 ? 13.507 17.344 3.389 1.00 82.44 169 ALA A C 1
ATOM 1245 O O . ALA A 1 169 ? 13.113 18.122 4.256 1.00 82.44 169 ALA A O 1
ATOM 1246 N N . SER A 1 170 ? 12.960 17.296 2.174 1.00 84.25 170 SER A N 1
ATOM 1247 C CA . SER A 1 170 ? 11.763 18.015 1.757 1.00 84.25 170 SER A CA 1
ATOM 1248 C C . SER A 1 170 ? 11.075 17.225 0.651 1.00 84.25 170 SER A C 1
ATOM 1250 O O . SER A 1 170 ? 11.746 16.810 -0.288 1.00 84.25 170 SER A O 1
ATOM 1252 N N . GLY A 1 171 ? 9.750 17.113 0.719 1.00 88.62 171 GLY A N 1
ATOM 1253 C CA . GLY A 1 171 ? 8.941 16.452 -0.305 1.00 88.62 171 GLY A CA 1
ATOM 1254 C C . GLY A 1 171 ? 8.574 15.004 0.030 1.00 88.62 171 GLY A C 1
ATOM 1255 O O . GLY A 1 171 ? 8.966 14.482 1.076 1.00 88.62 171 GLY A O 1
ATOM 1256 N N . PRO A 1 172 ? 7.759 14.373 -0.826 1.00 93.25 172 PRO A N 1
ATOM 1257 C CA . PRO A 1 172 ? 7.336 12.996 -0.639 1.00 93.25 172 PRO A CA 1
ATOM 1258 C C . PRO A 1 172 ? 8.471 12.011 -0.933 1.00 93.25 172 PRO A C 1
ATOM 1260 O O . PRO A 1 172 ? 9.446 12.325 -1.612 1.00 93.25 172 PRO A O 1
ATOM 1263 N N . ALA A 1 173 ? 8.308 10.788 -0.447 1.00 94.25 173 ALA A N 1
ATOM 1264 C CA . ALA A 1 173 ? 9.079 9.643 -0.894 1.00 94.25 173 ALA A CA 1
ATOM 1265 C C . ALA A 1 173 ? 8.348 8.902 -2.018 1.00 94.25 173 ALA A C 1
ATOM 1267 O O . ALA A 1 173 ? 7.118 8.928 -2.091 1.00 94.25 173 ALA A O 1
ATOM 1268 N N . TYR A 1 174 ? 9.107 8.187 -2.848 1.00 96.38 174 TYR A N 1
ATOM 1269 C CA . TYR A 1 174 ? 8.557 7.393 -3.941 1.00 96.38 174 TYR A CA 1
ATOM 1270 C C . TYR A 1 174 ? 9.010 5.944 -3.862 1.00 96.38 174 TYR A C 1
ATOM 1272 O O . TYR A 1 174 ? 10.179 5.631 -3.620 1.00 96.38 174 TYR A O 1
ATOM 1280 N N . VAL A 1 175 ? 8.057 5.062 -4.117 1.00 97.00 175 VAL A N 1
ATOM 1281 C CA . VAL A 1 175 ? 8.237 3.618 -4.200 1.00 97.00 175 VAL A CA 1
ATOM 1282 C C . VAL A 1 175 ? 7.498 3.155 -5.439 1.00 97.00 175 VAL A C 1
ATOM 1284 O O . VAL A 1 175 ? 6.430 3.684 -5.735 1.00 97.00 175 VAL A O 1
ATOM 1287 N N . TYR A 1 176 ? 8.003 2.154 -6.146 1.00 97.00 176 TYR A N 1
ATOM 1288 C CA . TYR A 1 176 ? 7.163 1.421 -7.083 1.00 97.00 176 TYR A CA 1
ATOM 1289 C C . TYR A 1 176 ? 7.187 -0.078 -6.807 1.00 97.00 176 TYR A C 1
ATOM 1291 O O . TYR A 1 176 ? 8.181 -0.638 -6.340 1.00 97.00 176 TYR A O 1
ATOM 1299 N N . ILE A 1 177 ? 6.064 -0.718 -7.110 1.00 97.00 177 ILE A N 1
ATOM 1300 C CA . ILE A 1 177 ? 5.940 -2.169 -7.190 1.00 97.00 177 ILE A CA 1
ATOM 1301 C C . ILE A 1 177 ? 6.195 -2.534 -8.647 1.00 97.00 177 ILE A C 1
ATOM 1303 O O . ILE A 1 177 ? 5.504 -2.029 -9.539 1.00 97.00 177 ILE A O 1
ATOM 1307 N N . SER A 1 178 ? 7.227 -3.340 -8.896 1.00 96.31 178 SER A N 1
ATOM 1308 C CA . SER A 1 178 ? 7.595 -3.767 -10.243 1.00 96.31 178 SER A CA 1
ATOM 1309 C C . SER A 1 178 ? 6.490 -4.606 -10.876 1.00 96.31 178 SER A C 1
ATOM 1311 O O . SER A 1 178 ? 5.607 -5.136 -10.199 1.00 96.31 178 SER A O 1
ATOM 1313 N N . ALA A 1 179 ? 6.521 -4.693 -12.202 1.00 94.94 179 ALA A N 1
ATOM 1314 C CA . ALA A 1 179 ? 5.508 -5.428 -12.930 1.00 94.94 179 ALA A CA 1
ATOM 1315 C C . ALA A 1 179 ? 5.459 -6.900 -12.495 1.00 94.94 179 ALA A C 1
ATOM 1317 O O . ALA A 1 179 ? 6.490 -7.553 -12.312 1.00 94.94 179 ALA A O 1
ATOM 1318 N N . LEU A 1 180 ? 4.240 -7.417 -12.344 1.00 95.50 180 LEU A N 1
ATOM 1319 C CA . LEU A 1 180 ? 3.998 -8.818 -12.024 1.00 95.50 180 LEU A CA 1
ATOM 1320 C C . LEU A 1 180 ? 3.705 -9.579 -13.304 1.00 95.50 180 LEU A C 1
ATOM 1322 O O . LEU A 1 180 ? 2.803 -9.203 -14.059 1.00 95.50 180 LEU A O 1
ATOM 1326 N N . LYS A 1 181 ? 4.435 -10.667 -13.532 1.00 93.81 181 LYS A N 1
ATOM 1327 C CA . LYS A 1 181 ? 4.152 -11.550 -14.657 1.00 93.81 181 LYS A CA 1
ATOM 1328 C C . LYS A 1 181 ? 2.877 -12.351 -14.387 1.00 93.81 181 LYS A C 1
ATOM 1330 O O . LYS A 1 181 ? 2.696 -12.811 -13.258 1.00 93.81 181 LYS A O 1
ATOM 1335 N N . PRO A 1 182 ? 2.007 -12.558 -15.390 1.00 93.00 182 PRO A N 1
ATOM 1336 C CA . PRO A 1 182 ? 0.795 -13.359 -15.231 1.00 93.00 182 PRO A CA 1
ATOM 1337 C C . PRO A 1 182 ? 1.048 -14.746 -14.625 1.00 93.00 182 PRO A C 1
ATOM 1339 O O . PRO A 1 182 ? 0.250 -15.222 -13.825 1.00 93.00 182 PRO A O 1
ATOM 1342 N N . GLU A 1 183 ? 2.156 -15.392 -14.993 1.00 93.69 183 GLU A N 1
ATOM 1343 C CA . GLU A 1 183 ? 2.547 -16.720 -14.511 1.00 93.69 183 GLU A CA 1
ATOM 1344 C C . GLU A 1 183 ? 2.978 -16.762 -13.037 1.00 93.69 183 GLU A C 1
ATOM 1346 O O . GLU A 1 183 ? 2.900 -17.824 -12.417 1.00 93.69 183 GLU A O 1
ATOM 1351 N N . ASP A 1 184 ? 3.378 -15.624 -12.468 1.00 94.44 184 ASP A N 1
ATOM 1352 C CA . ASP A 1 184 ? 3.823 -15.511 -11.076 1.00 94.44 184 ASP A CA 1
ATOM 1353 C C . ASP A 1 184 ? 2.658 -15.193 -10.122 1.00 94.44 184 ASP A C 1
ATOM 1355 O O . ASP A 1 184 ? 2.851 -15.100 -8.908 1.00 94.44 184 ASP A O 1
ATOM 1359 N N . VAL A 1 185 ? 1.431 -15.048 -10.641 1.00 94.56 185 VAL A N 1
ATOM 1360 C CA . VAL A 1 185 ? 0.242 -14.696 -9.856 1.00 94.56 185 VAL A CA 1
ATOM 1361 C C . VAL A 1 185 ? -0.843 -15.759 -10.000 1.00 94.56 185 VAL A C 1
ATOM 1363 O O . VAL A 1 185 ? -1.315 -16.070 -11.090 1.00 94.56 185 VAL A O 1
ATOM 1366 N N . THR A 1 186 ? -1.296 -16.297 -8.870 1.00 95.50 186 THR A N 1
ATOM 1367 C CA . THR A 1 186 ? -2.454 -17.197 -8.802 1.00 95.50 186 THR A CA 1
ATOM 1368 C C . THR A 1 186 ? -3.632 -16.459 -8.189 1.00 95.50 186 THR A C 1
ATOM 1370 O O . THR A 1 186 ? -3.498 -15.886 -7.112 1.00 95.50 186 THR A O 1
ATOM 1373 N N . PHE A 1 187 ? -4.788 -16.496 -8.851 1.00 93.06 187 PHE A N 1
ATOM 1374 C CA . PHE A 1 187 ? -6.020 -15.879 -8.367 1.00 93.06 187 PHE A CA 1
ATOM 1375 C C . PHE A 1 187 ? -7.003 -16.952 -7.901 1.00 93.06 187 PHE A C 1
ATOM 1377 O O . PHE A 1 187 ? -7.373 -17.834 -8.677 1.00 93.06 187 PHE A O 1
ATOM 1384 N N . ASP A 1 188 ? -7.477 -16.833 -6.664 1.00 91.88 188 ASP A N 1
ATOM 1385 C CA . ASP A 1 188 ? -8.583 -17.651 -6.151 1.00 91.88 188 ASP A CA 1
ATOM 1386 C C . ASP A 1 188 ? -9.942 -17.110 -6.634 1.00 91.88 188 ASP A C 1
ATOM 1388 O O . ASP A 1 188 ? -10.948 -17.822 -6.657 1.00 91.88 188 ASP A O 1
ATOM 1392 N N . SER A 1 189 ? -9.970 -15.831 -7.024 1.00 85.88 189 SER A N 1
ATOM 1393 C CA . SER A 1 189 ? -11.138 -15.096 -7.516 1.00 85.88 189 SER A CA 1
ATOM 1394 C C . SER A 1 189 ? -10.768 -14.245 -8.746 1.00 85.88 189 SER A C 1
ATOM 1396 O O . SER A 1 189 ? -9.957 -14.647 -9.574 1.00 85.88 189 SER A O 1
ATOM 1398 N N . THR A 1 190 ? -11.387 -13.077 -8.929 1.00 88.62 190 THR A N 1
ATOM 1399 C CA . THR A 1 190 ? -11.115 -12.156 -10.045 1.00 88.62 190 THR A CA 1
ATOM 1400 C C . THR A 1 190 ? -9.984 -11.170 -9.781 1.00 88.62 190 THR A C 1
ATOM 1402 O O . THR A 1 190 ? -9.505 -10.540 -10.722 1.00 88.62 190 THR A O 1
ATOM 1405 N N . GLU A 1 191 ? -9.622 -10.976 -8.517 1.00 93.12 191 GLU A N 1
ATOM 1406 C CA . GLU A 1 191 ? -8.629 -10.002 -8.076 1.00 93.12 191 GLU A CA 1
ATOM 1407 C C . GLU A 1 191 ? -7.972 -10.442 -6.770 1.00 93.12 191 GLU A C 1
ATOM 1409 O O . GLU A 1 191 ? -8.573 -11.199 -6.006 1.00 93.12 191 GLU A O 1
ATOM 1414 N N . ILE A 1 192 ? -6.758 -9.944 -6.537 1.00 93.44 192 ILE A N 1
ATOM 1415 C CA . ILE A 1 192 ? -6.091 -10.001 -5.235 1.00 93.44 192 ILE A CA 1
ATOM 1416 C C . ILE A 1 192 ? -6.206 -8.618 -4.604 1.00 93.44 192 ILE A C 1
ATOM 1418 O O . ILE A 1 192 ? -5.822 -7.630 -5.232 1.00 93.44 192 ILE A O 1
ATOM 1422 N N . THR A 1 193 ? -6.710 -8.549 -3.377 1.00 92.81 193 THR A N 1
ATOM 1423 C CA . THR A 1 193 ? -6.695 -7.327 -2.568 1.00 92.81 193 THR A CA 1
ATOM 1424 C C . THR A 1 193 ? -5.413 -7.282 -1.752 1.00 92.81 193 THR A C 1
ATOM 1426 O O . THR A 1 193 ? -5.035 -8.267 -1.110 1.00 92.81 193 THR A O 1
ATOM 1429 N N . VAL A 1 194 ? -4.749 -6.130 -1.787 1.00 93.50 194 VAL A N 1
ATOM 1430 C CA . VAL A 1 194 ? -3.484 -5.878 -1.106 1.00 93.50 194 VAL A CA 1
ATOM 1431 C C . VAL A 1 194 ? -3.634 -4.656 -0.223 1.00 93.50 194 VAL A C 1
ATOM 1433 O O . VAL A 1 194 ? -4.033 -3.603 -0.711 1.00 93.50 194 VAL A O 1
ATOM 1436 N N . MET A 1 195 ? -3.248 -4.785 1.043 1.00 90.69 195 MET A N 1
ATOM 1437 C CA . MET A 1 195 ? -3.046 -3.651 1.937 1.00 90.69 195 MET A CA 1
ATOM 1438 C C . MET A 1 195 ? -1.544 -3.454 2.140 1.00 90.69 195 MET A C 1
ATOM 1440 O O . MET A 1 195 ? -0.854 -4.362 2.606 1.00 90.69 195 MET A O 1
ATOM 1444 N N . MET A 1 196 ? -1.035 -2.291 1.737 1.00 91.19 196 MET A N 1
ATOM 1445 C CA . MET A 1 196 ? 0.353 -1.871 1.937 1.00 91.19 196 MET A CA 1
ATOM 1446 C C . MET A 1 196 ? 0.430 -0.930 3.129 1.00 91.19 196 MET A C 1
ATOM 1448 O O . MET A 1 196 ? -0.326 0.030 3.170 1.00 91.19 196 MET A O 1
ATOM 1452 N N . HIS A 1 197 ? 1.392 -1.131 4.024 1.00 87.94 197 HIS A N 1
ATOM 1453 C CA . HIS A 1 197 ? 1.639 -0.275 5.186 1.00 87.94 197 HIS A CA 1
ATOM 1454 C C . HIS A 1 197 ? 3.048 0.311 5.155 1.00 87.94 197 HIS A C 1
ATOM 1456 O O . HIS A 1 197 ? 3.971 -0.284 4.591 1.00 87.94 197 HIS A O 1
ATOM 1462 N N . VAL A 1 198 ? 3.222 1.467 5.798 1.00 88.50 198 VAL A N 1
ATOM 1463 C CA . VAL A 1 198 ? 4.530 2.110 5.988 1.00 88.50 198 VAL A CA 1
ATOM 1464 C C . VAL A 1 198 ? 4.748 2.330 7.478 1.00 88.50 198 VAL A C 1
ATOM 1466 O O . VAL A 1 198 ? 4.076 3.153 8.090 1.00 88.50 198 VAL A O 1
ATOM 1469 N N . THR A 1 199 ? 5.702 1.610 8.056 1.00 84.62 199 THR A N 1
ATOM 1470 C CA . THR A 1 199 ? 5.927 1.565 9.508 1.00 84.62 199 THR A CA 1
ATOM 1471 C C . THR A 1 199 ? 7.248 2.228 9.858 1.00 84.62 199 THR A C 1
ATOM 1473 O O . THR A 1 199 ? 8.264 1.940 9.230 1.00 84.62 199 THR A O 1
ATOM 1476 N N . ASN A 1 200 ? 7.288 3.093 10.870 1.00 83.69 200 ASN A N 1
ATOM 1477 C CA . ASN A 1 200 ? 8.561 3.611 11.368 1.00 83.69 200 ASN A CA 1
ATOM 1478 C C . ASN A 1 200 ? 9.263 2.543 12.208 1.00 83.69 200 ASN A C 1
ATOM 1480 O O . ASN A 1 200 ? 8.770 2.070 13.229 1.00 83.69 200 ASN A O 1
ATOM 1484 N N . THR A 1 201 ? 10.465 2.181 11.779 1.00 81.56 201 THR A N 1
ATOM 1485 C CA . THR A 1 201 ? 11.280 1.118 12.384 1.00 81.56 201 THR A CA 1
ATOM 1486 C C . THR A 1 201 ? 11.769 1.440 13.801 1.00 81.56 201 THR A C 1
ATOM 1488 O O . THR A 1 201 ? 12.166 0.539 14.536 1.00 81.56 201 THR A O 1
ATOM 1491 N N . SER A 1 202 ? 11.755 2.713 14.204 1.00 76.56 202 SER A N 1
ATOM 1492 C CA . SER A 1 202 ? 12.324 3.168 15.481 1.00 76.56 202 SER A CA 1
ATOM 1493 C C . SER A 1 202 ? 11.340 3.036 16.641 1.00 76.56 202 SER A C 1
ATOM 1495 O O . SER A 1 202 ? 11.748 2.766 17.769 1.00 76.56 202 SER A O 1
ATOM 1497 N N . ASN A 1 203 ? 10.052 3.247 16.373 1.00 69.12 203 ASN A N 1
ATOM 1498 C CA . ASN A 1 203 ? 8.971 3.220 17.361 1.00 69.12 203 ASN A CA 1
ATOM 1499 C C . ASN A 1 203 ? 7.887 2.179 17.029 1.00 69.12 203 ASN A C 1
ATOM 1501 O O . ASN A 1 203 ? 6.977 1.997 17.830 1.00 69.12 203 ASN A O 1
ATOM 1505 N N . SER A 1 204 ? 8.021 1.452 15.910 1.00 65.62 204 SER A N 1
ATOM 1506 C CA . SER A 1 204 ? 7.047 0.461 15.422 1.00 65.62 204 SER A CA 1
ATOM 1507 C C . SER A 1 204 ? 5.645 1.036 15.186 1.00 65.62 204 SER A C 1
ATOM 1509 O O . SER A 1 204 ? 4.669 0.290 15.168 1.00 65.62 204 SER A O 1
ATOM 1511 N N . GLU A 1 205 ? 5.537 2.353 15.002 1.00 67.06 205 GLU A N 1
ATOM 1512 C CA . GLU A 1 205 ? 4.276 3.000 14.655 1.00 67.06 205 GLU A CA 1
ATOM 1513 C C . GLU A 1 205 ? 3.964 2.739 13.182 1.00 67.06 205 GLU A C 1
ATOM 1515 O O . GLU A 1 205 ? 4.789 2.995 12.298 1.00 67.06 205 GLU A O 1
ATOM 1520 N N . VAL A 1 206 ? 2.773 2.209 12.919 1.00 65.06 206 VAL A N 1
ATOM 1521 C CA . VAL A 1 206 ? 2.280 1.942 11.568 1.00 65.06 206 VAL A CA 1
ATOM 1522 C C . VAL A 1 206 ? 1.602 3.215 11.058 1.00 65.06 206 VAL A C 1
ATOM 1524 O O . VAL A 1 206 ? 0.718 3.773 11.710 1.00 65.06 206 VAL A O 1
ATOM 1527 N N . GLY A 1 207 ? 2.052 3.732 9.919 1.00 65.88 207 GLY A N 1
ATOM 1528 C CA . GLY A 1 207 ? 1.363 4.804 9.205 1.00 65.88 207 GLY A CA 1
ATOM 1529 C C . GLY A 1 207 ? 0.187 4.267 8.395 1.00 65.88 207 GLY A C 1
ATOM 1530 O O . GLY A 1 207 ? 0.139 3.076 8.096 1.00 65.88 207 GLY A O 1
ATOM 1531 N N . CYS A 1 208 ? -0.756 5.143 8.028 1.00 63.66 208 CYS A N 1
ATOM 1532 C CA . CYS A 1 208 ? -1.914 4.769 7.209 1.00 63.66 208 CYS A CA 1
ATOM 1533 C C . CYS A 1 208 ? -1.495 3.926 5.998 1.00 63.66 208 CYS A C 1
ATOM 1535 O O . CYS A 1 208 ? -0.681 4.364 5.182 1.00 63.66 208 CYS A O 1
ATOM 1537 N N . GLY A 1 209 ? -2.063 2.727 5.888 1.00 77.62 209 GLY A N 1
ATOM 1538 C CA . GLY A 1 209 ? -1.872 1.881 4.725 1.00 77.62 209 GLY A CA 1
ATOM 1539 C C . GLY A 1 209 ? -2.658 2.362 3.506 1.00 77.62 209 GLY A C 1
ATOM 1540 O O . GLY A 1 209 ? -3.531 3.225 3.599 1.00 77.62 209 GLY A O 1
ATOM 1541 N N . VAL A 1 210 ? -2.352 1.791 2.345 1.00 87.19 210 VAL A N 1
ATOM 1542 C CA . VAL A 1 210 ? -3.122 1.972 1.112 1.00 87.19 210 VAL A CA 1
ATOM 1543 C C . VAL A 1 210 ? -3.567 0.618 0.584 1.00 87.19 210 VAL A C 1
ATOM 1545 O O . VAL A 1 210 ? -2.758 -0.301 0.427 1.00 87.19 210 VAL A O 1
ATOM 1548 N N . GLU A 1 211 ? -4.864 0.504 0.301 1.00 91.06 211 GLU A N 1
ATOM 1549 C CA . GLU A 1 211 ? -5.417 -0.658 -0.384 1.00 91.06 211 GLU A CA 1
ATOM 1550 C C . GLU A 1 211 ? -5.282 -0.484 -1.899 1.00 91.06 211 GLU A C 1
ATOM 1552 O O . GLU A 1 211 ? -5.562 0.583 -2.450 1.00 91.06 211 GLU A O 1
ATOM 1557 N N . PHE A 1 212 ? -4.896 -1.551 -2.592 1.00 93.50 212 PHE A N 1
ATOM 1558 C CA . PHE A 1 212 ? -5.007 -1.639 -4.042 1.00 93.50 212 PHE A CA 1
ATOM 1559 C C . PHE A 1 212 ? -5.321 -3.063 -4.490 1.00 93.50 212 PHE A C 1
ATOM 1561 O O . PHE A 1 212 ? -5.178 -4.032 -3.741 1.00 93.50 212 PHE A O 1
ATOM 1568 N N . ARG A 1 213 ? -5.758 -3.197 -5.743 1.00 94.50 213 ARG A N 1
ATOM 1569 C CA . ARG A 1 213 ? -6.135 -4.486 -6.327 1.00 94.50 213 ARG A CA 1
ATOM 1570 C C . ARG A 1 213 ? -5.157 -4.897 -7.409 1.00 94.50 213 ARG A C 1
ATOM 1572 O O . ARG A 1 213 ? -4.672 -4.067 -8.175 1.00 94.50 213 ARG A O 1
ATOM 1579 N N . ILE A 1 214 ? -4.913 -6.196 -7.501 1.00 94.25 214 ILE A N 1
ATOM 1580 C CA . ILE A 1 214 ? -4.152 -6.813 -8.584 1.00 94.25 214 ILE A CA 1
ATOM 1581 C C . ILE A 1 214 ? -5.121 -7.616 -9.443 1.00 94.25 214 ILE A C 1
ATOM 1583 O O . ILE A 1 214 ? -5.965 -8.342 -8.914 1.00 94.25 214 ILE A O 1
ATOM 1587 N N . ARG A 1 215 ? -5.021 -7.489 -10.769 1.00 92.88 215 ARG A N 1
ATOM 1588 C CA . ARG A 1 215 ? -5.841 -8.239 -11.737 1.00 92.88 215 ARG A CA 1
ATOM 1589 C C . ARG A 1 215 ? -5.020 -8.675 -12.944 1.00 92.88 215 ARG A C 1
ATOM 1591 O O . ARG A 1 215 ? -4.057 -8.009 -13.300 1.00 92.88 215 ARG A O 1
ATOM 1598 N N . LEU A 1 216 ? -5.443 -9.743 -13.619 1.00 86.62 216 LEU A N 1
ATOM 1599 C CA . LEU A 1 216 ? -4.907 -10.095 -14.939 1.00 86.62 216 LEU A CA 1
ATOM 1600 C C . LEU A 1 216 ? -5.354 -9.094 -16.005 1.00 86.62 216 LEU A C 1
ATOM 1602 O O . LEU A 1 216 ? -6.481 -8.586 -15.965 1.00 86.62 216 LEU A O 1
ATOM 1606 N N . CYS A 1 217 ? -4.487 -8.876 -16.993 1.00 76.69 217 CYS A N 1
ATOM 1607 C CA . CYS A 1 217 ? -4.887 -8.260 -18.251 1.00 76.69 217 CYS A CA 1
ATOM 1608 C C . CYS A 1 217 ? -5.935 -9.166 -18.928 1.00 76.69 217 CYS A C 1
ATOM 1610 O O . CYS A 1 217 ? -5.730 -10.378 -19.027 1.00 76.69 217 CYS A O 1
ATOM 1612 N N . ARG A 1 218 ? -7.085 -8.602 -19.314 1.00 63.22 218 ARG A N 1
ATOM 1613 C CA . ARG A 1 218 ? -8.171 -9.322 -19.998 1.00 63.22 218 ARG A CA 1
ATOM 1614 C C . ARG A 1 218 ? -8.179 -9.023 -21.484 1.00 63.22 218 ARG A C 1
ATOM 1616 O O . ARG A 1 218 ? -7.973 -7.840 -21.827 1.00 63.22 218 ARG A O 1
#